Protein AF-A0A7S4NX29-F1 (afdb_monomer_lite)

Secondary structure (DSSP, 8-state):
-----EEEE-STT--HHHHGGGTTT--EEEEE---S-HHHHHHTT-SHHHHTBPPPHHHHHHHHHHHHHTTPEEEEEEEE-TTTTT---HHHHHHH--SEEEEEE----BTTSTTTSTTT---HHHHHHHHHHHGGGGGGT-EEEEE-GGGTT---EE-TTSPEEE-TTSB-EEPSPHHHH-HHHHHTTS---HHHHHHTT--S--S--SS--S----S--TT------------------PPPP-----PPPP-----------SS-------------

Sequence (280 aa):
YGKTTAIITNGWCLTEEYLTPFKGWLDWVTISLDSAIPEVHAKLGRGFRNGEKPLTNEHYLRASEAISKAGMKLKISTVVTKLNKDEDMSEFIRDLNPCRWKIFQCLYIEGENDGRVDEFLITKDELQEFLKRHEKLTNDGIKMYASTEDTKNGYACITPAGCFLDDGENIHKYSRPILEVGVDEAWKDIDYKPENFRARGGMYDWKATQGCSMGGVSSRDIEDIGIAPITTEKKEKNQTRKVSTRDKQQPAVPWWNASAIFIPAVLFVALLVSIIIGRL

pLDDT: mean 75.8, std 27.98, range [20.58, 98.38]

Structure (mmCIF, N/CA/C/O backbone):
data_AF-A0A7S4NX29-F1
#
_entry.id   AF-A0A7S4NX29-F1
#
loop_
_atom_site.group_PDB
_atom_site.id
_atom_site.type_symbol
_atom_site.label_atom_id
_atom_site.label_alt_id
_atom_site.label_comp_id
_atom_site.label_asym_id
_atom_site.label_entity_id
_atom_site.label_seq_id
_atom_site.pdbx_PDB_ins_code
_atom_site.Cartn_x
_atom_site.Cartn_y
_atom_site.Cartn_z
_atom_site.occupancy
_atom_site.B_iso_or_equiv
_atom_site.auth_seq_id
_atom_site.auth_comp_id
_atom_site.auth_asym_id
_atom_site.auth_atom_id
_atom_site.pdbx_PDB_model_num
ATOM 1 N N . TYR A 1 1 ? -3.817 -19.240 -15.639 1.00 40.28 1 TYR A N 1
ATOM 2 C CA . TYR A 1 1 ? -4.334 -19.711 -14.339 1.00 40.28 1 TYR A CA 1
ATOM 3 C C . TYR A 1 1 ? -3.181 -19.798 -13.352 1.00 40.28 1 TYR A C 1
ATOM 5 O O . TYR A 1 1 ? -2.095 -20.163 -13.777 1.00 40.28 1 TYR A O 1
ATOM 13 N N . GLY A 1 2 ? -3.377 -19.403 -12.089 1.00 73.25 2 GLY A N 1
ATOM 14 C CA . GLY A 1 2 ? -2.331 -19.455 -11.051 1.00 73.25 2 GLY A CA 1
ATOM 15 C C . GLY A 1 2 ? -1.707 -18.113 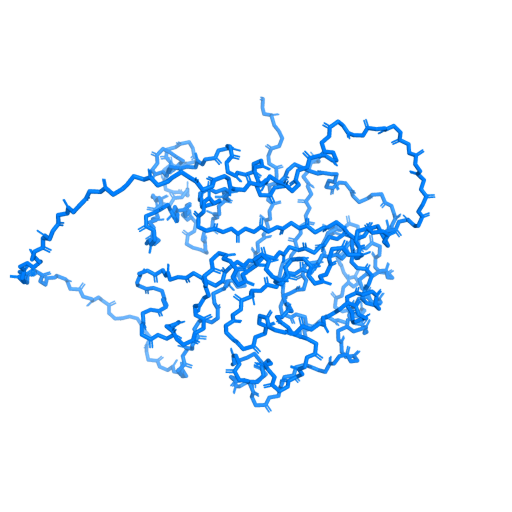-10.644 1.00 73.25 2 GLY A C 1
ATOM 16 O O . GLY A 1 2 ? -0.732 -18.116 -9.901 1.00 73.25 2 GLY A O 1
ATOM 17 N N . LYS A 1 3 ? -2.250 -16.980 -11.106 1.00 84.00 3 LYS A N 1
ATOM 18 C CA . LYS A 1 3 ? -1.820 -15.641 -10.681 1.00 84.00 3 LYS A CA 1
ATOM 19 C C . LYS A 1 3 ? -2.900 -15.034 -9.802 1.00 84.00 3 LYS A C 1
ATOM 21 O O . LYS A 1 3 ? -4.069 -15.118 -10.165 1.00 84.00 3 LYS A O 1
ATOM 26 N N . THR A 1 4 ? -2.496 -14.425 -8.698 1.00 89.31 4 THR A N 1
ATOM 27 C CA . THR A 1 4 ? -3.386 -13.605 -7.880 1.00 89.31 4 THR A CA 1
ATOM 28 C C . THR A 1 4 ? -3.476 -12.217 -8.480 1.00 89.31 4 THR A C 1
ATOM 30 O O . THR A 1 4 ? -2.474 -11.651 -8.904 1.00 89.31 4 THR A O 1
ATOM 33 N N . THR A 1 5 ? -4.676 -11.672 -8.505 1.00 92.56 5 THR A N 1
ATOM 34 C CA . THR A 1 5 ? -4.990 -10.348 -9.023 1.00 92.56 5 THR A CA 1
ATOM 35 C C . THR A 1 5 ? -5.288 -9.409 -7.866 1.00 92.56 5 THR A C 1
ATOM 37 O O . THR A 1 5 ? -6.034 -9.728 -6.940 1.00 92.56 5 THR A O 1
ATOM 40 N N . ALA A 1 6 ? -4.677 -8.235 -7.889 1.00 93.12 6 ALA A N 1
ATOM 41 C CA . ALA A 1 6 ? -4.860 -7.245 -6.846 1.00 93.12 6 ALA A CA 1
ATOM 42 C C . ALA A 1 6 ? -4.915 -5.852 -7.458 1.00 93.12 6 ALA A C 1
ATOM 44 O O . ALA A 1 6 ? -4.311 -5.612 -8.501 1.00 93.12 6 ALA A O 1
ATOM 45 N N . ILE A 1 7 ? -5.600 -4.937 -6.780 1.00 94.62 7 ILE A N 1
ATOM 46 C CA . ILE A 1 7 ? -5.521 -3.502 -7.061 1.00 94.62 7 ILE A CA 1
ATOM 47 C C . ILE A 1 7 ? -5.125 -2.754 -5.794 1.00 94.62 7 ILE A C 1
ATOM 49 O O . ILE A 1 7 ? -5.458 -3.169 -4.683 1.00 94.62 7 ILE A O 1
ATOM 53 N N . ILE A 1 8 ? -4.433 -1.632 -5.966 1.00 94.06 8 ILE A N 1
ATOM 54 C CA . ILE A 1 8 ? -4.179 -0.654 -4.908 1.00 94.06 8 ILE A CA 1
ATOM 55 C C . ILE A 1 8 ? -4.880 0.638 -5.316 1.00 94.06 8 ILE A C 1
ATOM 57 O O . ILE A 1 8 ? -4.759 1.071 -6.457 1.00 94.06 8 ILE A O 1
ATOM 61 N N . THR A 1 9 ? -5.648 1.230 -4.408 1.00 93.88 9 THR A N 1
ATOM 62 C CA . THR A 1 9 ? -6.448 2.429 -4.677 1.00 93.88 9 THR A CA 1
ATOM 63 C C . THR A 1 9 ? -6.566 3.300 -3.430 1.00 93.88 9 THR A C 1
ATOM 65 O O . THR A 1 9 ? -6.403 2.824 -2.310 1.00 93.88 9 THR A O 1
ATOM 68 N N . ASN A 1 10 ? -6.871 4.585 -3.607 1.00 90.81 10 ASN A N 1
ATOM 69 C CA . ASN A 1 10 ? -7.218 5.487 -2.505 1.00 90.81 10 ASN A CA 1
ATOM 70 C C . ASN A 1 10 ? -8.638 5.248 -1.953 1.00 90.81 10 ASN A C 1
ATOM 72 O O . ASN A 1 10 ? -9.019 5.867 -0.969 1.00 90.81 10 ASN A O 1
ATOM 76 N N . GLY A 1 11 ? -9.424 4.372 -2.587 1.00 91.31 11 GLY A N 1
ATOM 77 C CA . GLY A 1 11 ? -10.762 3.999 -2.132 1.00 91.31 11 GLY A CA 1
ATOM 78 C C . GLY A 1 11 ? -11.898 4.896 -2.629 1.00 91.31 11 GLY A C 1
ATOM 79 O O . GLY A 1 11 ? -13.056 4.553 -2.418 1.00 91.31 11 GLY A O 1
ATOM 80 N N . TRP A 1 12 ? -11.613 6.000 -3.328 1.00 88.94 12 TRP A N 1
ATOM 81 C CA . TRP A 1 12 ? -12.617 7.011 -3.696 1.00 88.94 12 TRP A CA 1
ATOM 82 C C . TRP A 1 12 ? -13.804 6.448 -4.492 1.00 88.94 12 TRP A C 1
ATOM 84 O O . TRP A 1 12 ? -14.953 6.699 -4.146 1.00 88.94 12 TRP A O 1
ATOM 94 N N . CYS A 1 13 ? -13.533 5.651 -5.529 1.00 89.88 13 CYS A N 1
ATOM 95 C CA . CYS A 1 13 ? -14.569 5.059 -6.387 1.00 89.88 13 CYS A CA 1
ATOM 96 C C . CYS A 1 13 ? -15.085 3.700 -5.891 1.00 89.88 13 CYS A C 1
ATOM 98 O O . CYS A 1 13 ? -15.820 3.038 -6.619 1.00 89.88 13 CYS A O 1
ATOM 100 N N . LEU A 1 14 ? -14.660 3.224 -4.715 1.00 92.12 14 LEU A N 1
ATOM 101 C CA . LEU A 1 14 ? -15.030 1.887 -4.262 1.00 92.12 14 LEU A CA 1
ATOM 102 C C . LEU A 1 14 ? -16.473 1.866 -3.757 1.00 92.12 14 LEU A C 1
ATOM 104 O O . LEU A 1 14 ? -16.756 2.235 -2.622 1.00 92.12 14 LEU A O 1
ATOM 108 N N . THR A 1 15 ? -17.368 1.392 -4.616 1.00 93.19 15 THR A N 1
ATOM 109 C CA . THR A 1 15 ? -18.754 1.059 -4.285 1.00 93.19 15 THR A CA 1
ATOM 110 C C . THR A 1 15 ? -19.050 -0.388 -4.666 1.00 93.19 15 THR A C 1
ATOM 112 O O . THR A 1 15 ? -18.267 -1.040 -5.367 1.00 93.19 15 THR A O 1
ATOM 115 N N . GLU A 1 16 ? -20.190 -0.910 -4.218 1.00 93.62 16 GLU A N 1
ATOM 116 C CA . GLU A 1 16 ? -20.632 -2.254 -4.593 1.00 93.62 16 GLU A CA 1
ATOM 117 C C . GLU A 1 16 ? -20.844 -2.374 -6.113 1.00 93.62 16 GLU A C 1
ATOM 119 O O . GLU A 1 16 ? -20.428 -3.360 -6.728 1.00 93.62 16 GLU A O 1
ATOM 124 N N . GLU A 1 17 ? -21.402 -1.340 -6.747 1.00 94.25 17 GLU A N 1
ATOM 125 C CA . GLU A 1 17 ? -21.604 -1.274 -8.197 1.00 94.25 17 GLU A CA 1
ATOM 126 C C . GLU A 1 17 ? -20.271 -1.278 -8.947 1.00 94.25 17 GLU A C 1
ATOM 128 O O . GLU A 1 17 ? -20.132 -1.984 -9.944 1.00 94.25 17 GLU A O 1
ATOM 133 N N . TYR A 1 18 ? -19.274 -0.538 -8.446 1.00 93.94 18 TYR A N 1
ATOM 134 C CA . TYR A 1 18 ? -17.942 -0.499 -9.047 1.00 93.94 18 TYR A CA 1
ATOM 135 C C . TYR A 1 18 ? -17.233 -1.856 -8.964 1.00 93.94 18 TYR A C 1
ATOM 137 O O . TYR A 1 18 ? -16.549 -2.255 -9.903 1.00 93.94 18 TYR A O 1
ATOM 145 N N . LEU A 1 19 ? -17.388 -2.577 -7.850 1.00 94.56 19 LEU A N 1
ATOM 146 C CA . LEU A 1 19 ? -16.708 -3.855 -7.617 1.00 94.56 19 LEU A CA 1
ATOM 147 C C . LEU A 1 19 ? -17.407 -5.053 -8.270 1.00 94.56 19 LEU A C 1
ATOM 149 O O . LEU A 1 19 ? -16.762 -6.067 -8.541 1.00 94.56 19 LEU A O 1
ATOM 153 N N . THR A 1 20 ? -18.707 -4.951 -8.549 1.00 92.94 20 THR A N 1
ATOM 154 C CA . THR A 1 20 ? -19.515 -6.054 -9.090 1.00 92.94 20 THR A CA 1
ATOM 155 C C . THR A 1 20 ? -18.949 -6.678 -10.376 1.00 92.94 20 THR A C 1
ATOM 157 O O . THR A 1 20 ? -18.864 -7.908 -10.425 1.00 92.94 20 THR A O 1
ATOM 160 N N . PRO A 1 21 ? -18.486 -5.909 -11.383 1.00 94.38 21 PRO A N 1
ATOM 161 C CA . PRO A 1 21 ? -17.891 -6.474 -12.598 1.00 94.38 21 PRO A CA 1
ATOM 162 C C . PRO A 1 21 ? -16.613 -7.292 -12.365 1.00 94.38 21 PRO A C 1
ATOM 164 O O . PRO A 1 21 ? -16.244 -8.106 -13.208 1.00 94.38 21 PRO A O 1
ATOM 167 N N . PHE A 1 22 ? -15.932 -7.091 -11.234 1.00 93.50 22 PHE A N 1
ATOM 168 C CA . PHE A 1 22 ? -14.657 -7.738 -10.920 1.00 93.50 22 PHE A CA 1
ATOM 169 C C . PHE A 1 22 ? -14.810 -8.988 -10.043 1.00 93.50 22 PHE A C 1
ATOM 171 O O . PHE A 1 22 ? -13.811 -9.645 -9.740 1.00 93.50 22 PHE A O 1
ATOM 178 N N . LYS A 1 23 ? -16.035 -9.352 -9.632 1.00 91.50 23 LYS A N 1
ATOM 179 C CA . LYS A 1 23 ? -16.277 -10.575 -8.849 1.00 91.50 23 LYS A CA 1
ATOM 180 C C . LYS A 1 23 ? -15.761 -11.800 -9.614 1.00 91.50 23 LYS A C 1
ATOM 182 O O . LYS A 1 23 ? -16.092 -11.999 -10.779 1.00 91.50 23 LYS A O 1
ATOM 187 N N . GLY A 1 24 ? -14.926 -12.604 -8.956 1.00 88.44 24 GLY A N 1
ATOM 188 C CA . GLY A 1 24 ? -14.267 -13.776 -9.551 1.00 88.44 24 GLY A CA 1
ATOM 189 C C . GLY A 1 24 ? -13.034 -13.472 -10.415 1.00 88.44 24 GLY A C 1
ATOM 190 O O . GLY A 1 24 ? -12.326 -14.405 -10.784 1.00 88.44 24 GLY A O 1
ATOM 191 N N . TRP A 1 25 ? -12.753 -12.198 -10.705 1.00 91.12 25 TRP A N 1
ATOM 192 C CA . TRP A 1 25 ? -11.579 -11.753 -11.468 1.00 91.12 25 TRP A CA 1
ATOM 193 C C . TRP A 1 25 ? -10.536 -11.037 -10.625 1.00 91.12 25 TRP A C 1
ATOM 195 O O . TRP A 1 25 ? -9.391 -10.963 -11.056 1.00 91.12 25 TRP A O 1
ATOM 205 N N . LEU A 1 26 ? -10.948 -10.471 -9.489 1.00 92.62 26 LEU A N 1
ATOM 206 C CA . LEU A 1 26 ? -10.105 -9.730 -8.564 1.00 92.62 26 LEU A CA 1
ATOM 207 C C . LEU A 1 26 ? -10.071 -10.439 -7.208 1.00 92.62 26 LEU A C 1
ATOM 209 O O . LEU A 1 26 ? -11.117 -10.666 -6.607 1.00 92.62 26 LEU A O 1
ATOM 213 N N . ASP A 1 27 ? -8.876 -10.777 -6.726 1.00 93.19 27 ASP A N 1
ATOM 214 C CA . ASP A 1 27 ? -8.699 -11.496 -5.459 1.00 93.19 27 ASP A CA 1
ATOM 215 C C . ASP A 1 27 ? -8.549 -10.540 -4.266 1.00 93.19 27 ASP A C 1
ATOM 217 O O . ASP A 1 27 ? -9.082 -10.797 -3.185 1.00 93.19 27 ASP A O 1
ATOM 221 N N . TRP A 1 28 ? -7.810 -9.439 -4.450 1.00 94.75 28 TRP A N 1
ATOM 222 C CA . TRP A 1 28 ? -7.471 -8.495 -3.382 1.00 94.75 28 TRP A CA 1
ATOM 223 C C . TRP A 1 28 ? -7.737 -7.042 -3.765 1.00 94.75 28 TRP A C 1
ATOM 225 O O . TRP A 1 28 ? -7.342 -6.571 -4.833 1.00 94.75 28 TRP A O 1
ATOM 235 N N . VAL A 1 29 ? -8.287 -6.284 -2.822 1.00 96.69 29 VAL A N 1
ATOM 236 C CA . VAL A 1 29 ? -8.354 -4.824 -2.896 1.00 96.69 29 VAL A CA 1
ATOM 237 C C . VAL A 1 29 ? -7.512 -4.250 -1.770 1.00 96.69 29 VAL A C 1
ATOM 239 O O . VAL A 1 29 ? -7.724 -4.549 -0.596 1.00 96.69 29 VAL A O 1
ATOM 242 N N . THR A 1 30 ? -6.534 -3.427 -2.132 1.00 97.00 30 THR A N 1
ATOM 243 C CA . THR A 1 30 ? -5.731 -2.673 -1.175 1.00 97.00 30 THR A CA 1
ATOM 244 C C . THR A 1 30 ? -6.208 -1.232 -1.132 1.00 97.00 30 THR A C 1
ATOM 246 O O . THR A 1 30 ? -6.134 -0.532 -2.144 1.00 97.00 30 THR A O 1
ATOM 249 N N . ILE A 1 31 ? -6.645 -0.772 0.035 1.00 97.06 31 ILE A N 1
ATOM 250 C CA . ILE A 1 31 ? -6.958 0.637 0.265 1.00 97.06 31 ILE A CA 1
ATOM 251 C C . ILE A 1 31 ? -5.729 1.315 0.874 1.00 97.06 31 ILE A C 1
ATOM 253 O O . ILE A 1 31 ? -5.194 0.872 1.891 1.00 97.06 31 ILE A O 1
ATOM 257 N N . SER A 1 32 ? -5.269 2.388 0.236 1.00 95.38 32 SER A N 1
ATOM 258 C CA . SER A 1 32 ? -4.288 3.300 0.816 1.00 95.38 32 SER A CA 1
ATOM 259 C C . SER A 1 32 ? -4.995 4.208 1.822 1.00 95.38 32 SER A C 1
ATOM 261 O O . SER A 1 32 ? -5.886 4.973 1.448 1.00 95.38 32 SER A O 1
ATOM 263 N N . LEU A 1 33 ? -4.603 4.109 3.089 1.00 96.12 33 LEU A N 1
ATOM 264 C CA . LEU A 1 33 ? -5.228 4.784 4.219 1.00 96.12 33 LEU A CA 1
ATOM 265 C C . LEU A 1 33 ? -4.138 5.129 5.229 1.00 96.12 33 LEU A C 1
ATOM 267 O O . LEU A 1 33 ? -3.595 4.246 5.887 1.00 96.12 33 LEU A O 1
ATOM 271 N N . ASP A 1 34 ? -3.808 6.413 5.341 1.00 96.44 34 ASP A N 1
ATOM 272 C CA . ASP A 1 34 ? -2.667 6.847 6.156 1.00 96.44 34 ASP A CA 1
ATOM 273 C C . ASP A 1 34 ? -3.062 7.283 7.573 1.00 96.44 34 ASP A C 1
ATOM 275 O O . ASP A 1 34 ? -2.204 7.565 8.390 1.00 96.44 34 ASP A O 1
ATOM 279 N N . SER A 1 35 ? -4.353 7.381 7.871 1.00 96.56 35 SER A N 1
ATOM 280 C CA . SER A 1 35 ? -4.872 7.926 9.130 1.00 96.56 35 SER A CA 1
ATOM 281 C C . SER A 1 35 ? -6.358 7.593 9.255 1.00 96.56 35 SER A C 1
ATOM 283 O O . SER A 1 35 ? -7.047 7.479 8.236 1.00 96.56 35 SER A O 1
ATOM 285 N N . ALA A 1 36 ? -6.825 7.427 10.487 1.00 96.31 36 ALA A N 1
ATOM 286 C CA . ALA A 1 36 ? -8.223 7.361 10.895 1.00 96.31 36 ALA A CA 1
ATOM 287 C C . ALA A 1 36 ? -8.831 8.758 11.126 1.00 96.31 36 ALA A C 1
ATOM 289 O O . ALA A 1 36 ? -10.007 8.870 11.469 1.00 96.31 36 ALA A O 1
ATOM 290 N N . ILE A 1 37 ? -8.044 9.823 10.960 1.00 96.19 37 ILE A N 1
ATOM 291 C CA . ILE A 1 37 ? -8.442 11.214 11.171 1.00 96.19 37 ILE A CA 1
ATOM 292 C C . ILE A 1 37 ? -8.486 11.919 9.802 1.00 96.19 37 ILE A C 1
ATOM 294 O O . ILE A 1 37 ? -7.433 12.179 9.206 1.00 96.19 37 ILE A O 1
ATOM 298 N N . PRO A 1 38 ? -9.675 12.261 9.268 1.00 92.88 38 PRO A N 1
ATOM 299 C CA . PRO A 1 38 ? -9.801 12.897 7.954 1.00 92.88 38 PRO A CA 1
ATOM 300 C C . PRO A 1 38 ? -8.986 14.192 7.806 1.00 92.88 38 PRO A C 1
ATOM 302 O O . PRO A 1 38 ? -8.442 14.472 6.739 1.00 92.88 38 PRO A O 1
ATOM 305 N N . GLU A 1 39 ? -8.826 14.970 8.875 1.00 93.00 39 GLU A N 1
ATOM 306 C CA . GLU A 1 39 ? -8.028 16.198 8.879 1.00 93.00 39 GLU A CA 1
ATOM 307 C C . GLU A 1 39 ? -6.535 15.925 8.646 1.00 93.00 39 GLU A C 1
ATOM 309 O O . GLU A 1 39 ? -5.840 16.751 8.051 1.00 93.00 39 GLU A O 1
ATOM 314 N N . VAL A 1 40 ? -6.027 14.769 9.083 1.00 93.38 40 VAL A N 1
ATOM 315 C CA . VAL A 1 40 ? -4.651 14.341 8.796 1.00 93.38 40 VAL A CA 1
ATOM 316 C C . VAL A 1 40 ? -4.520 13.969 7.321 1.00 93.38 40 VAL A C 1
ATOM 318 O O . VAL A 1 40 ? -3.554 14.382 6.685 1.00 93.38 40 VAL A O 1
ATOM 321 N N . HIS A 1 41 ? -5.510 13.285 6.729 1.00 91.25 41 HIS A N 1
ATOM 322 C CA . HIS A 1 41 ? -5.552 13.063 5.273 1.00 91.25 41 HIS A CA 1
ATOM 323 C C . HIS A 1 41 ? -5.533 14.381 4.501 1.00 91.25 41 HIS A C 1
ATOM 325 O O . HIS A 1 41 ? -4.728 14.514 3.583 1.00 91.25 41 HIS A O 1
ATOM 331 N N . ALA A 1 42 ? -6.334 15.369 4.904 1.00 89.00 42 ALA A N 1
ATOM 332 C CA . ALA A 1 42 ? -6.334 16.685 4.268 1.00 89.00 42 ALA A CA 1
ATOM 333 C C . ALA A 1 42 ? -4.948 17.351 4.319 1.00 89.00 42 ALA A C 1
ATOM 335 O O . ALA A 1 42 ? -4.462 17.830 3.296 1.00 89.00 42 ALA A O 1
ATOM 336 N N . LYS A 1 43 ? -4.270 17.317 5.478 1.00 90.12 43 LYS A N 1
ATOM 337 C CA . LYS A 1 43 ? -2.896 17.838 5.635 1.00 90.12 43 LYS A CA 1
ATOM 338 C C . LYS A 1 43 ? -1.863 17.077 4.801 1.00 90.12 43 LYS A C 1
ATOM 340 O O . LYS A 1 43 ? -0.912 17.680 4.326 1.00 90.12 43 LYS A O 1
ATOM 345 N N . LEU A 1 44 ? -2.067 15.777 4.593 1.00 88.62 44 LEU A N 1
ATOM 346 C CA . LEU A 1 44 ? -1.259 14.943 3.696 1.00 88.62 44 LEU A CA 1
ATOM 347 C C . LEU A 1 44 ? -1.601 15.154 2.205 1.00 88.62 44 LEU A C 1
ATOM 349 O O . LEU A 1 44 ? -1.065 14.448 1.353 1.00 88.62 44 LEU A O 1
ATOM 353 N N . GLY A 1 45 ? -2.524 16.066 1.870 1.00 87.31 45 GLY A N 1
ATOM 354 C CA . GLY A 1 45 ? -2.998 16.292 0.500 1.00 87.31 45 GLY A CA 1
ATOM 355 C C . GLY A 1 45 ? -3.922 15.188 -0.032 1.00 87.31 45 GLY A C 1
ATOM 356 O O . GLY A 1 45 ? -4.253 15.157 -1.218 1.00 87.31 45 GLY A O 1
ATOM 357 N N . ARG A 1 46 ? -4.372 14.268 0.829 1.00 85.25 46 ARG A N 1
ATOM 358 C CA . ARG A 1 46 ? -5.268 13.163 0.470 1.00 85.25 46 ARG A CA 1
ATOM 359 C C . ARG A 1 46 ? -6.718 13.631 0.482 1.00 85.25 46 ARG A C 1
ATOM 361 O O . ARG A 1 46 ? -7.284 13.955 1.520 1.00 85.25 46 ARG A O 1
ATOM 368 N N . GLY A 1 47 ? -7.340 13.618 -0.689 1.00 73.69 47 GLY A N 1
ATOM 369 C CA . GLY A 1 47 ? -8.736 14.001 -0.874 1.00 73.69 47 GLY A CA 1
ATOM 370 C C . GLY A 1 47 ? -8.970 14.592 -2.255 1.00 73.69 47 GLY A C 1
ATOM 371 O O . GLY A 1 47 ? -8.033 14.776 -3.035 1.00 73.69 47 GLY A O 1
ATOM 372 N N . PHE A 1 48 ? -10.223 14.911 -2.569 1.00 68.44 48 PHE A N 1
ATOM 373 C CA . PHE A 1 48 ? -10.526 15.628 -3.808 1.00 68.44 48 PHE A CA 1
ATOM 374 C C . PHE A 1 48 ? -9.823 16.992 -3.806 1.00 68.44 48 PHE A C 1
ATOM 376 O O . PHE A 1 48 ? -9.777 17.642 -2.763 1.00 68.44 48 PHE A O 1
ATOM 383 N N . ARG A 1 49 ? -9.276 17.412 -4.959 1.00 67.62 49 ARG A N 1
ATOM 384 C CA . ARG A 1 49 ? -8.543 18.685 -5.116 1.00 67.62 49 ARG A CA 1
ATOM 385 C C . ARG A 1 49 ? -7.472 18.914 -4.035 1.00 67.62 49 ARG A C 1
ATOM 387 O O . ARG A 1 49 ? -7.455 19.952 -3.391 1.00 67.62 49 ARG A O 1
ATOM 394 N N . ASN A 1 50 ? -6.562 17.954 -3.862 1.00 61.56 50 ASN A N 1
ATOM 395 C CA . ASN A 1 50 ? -5.415 18.085 -2.952 1.00 61.56 50 ASN A CA 1
ATOM 396 C C . ASN A 1 50 ? -5.820 18.268 -1.473 1.00 61.56 50 ASN A C 1
ATOM 398 O O . ASN A 1 50 ? -5.341 19.170 -0.792 1.00 61.56 50 ASN A O 1
ATOM 402 N N . GLY A 1 51 ? -6.733 17.423 -0.985 1.00 60.53 51 GLY A N 1
ATOM 403 C CA . GLY A 1 51 ? -7.129 17.413 0.427 1.00 60.53 51 GLY A CA 1
ATOM 404 C C . GLY A 1 51 ? -8.307 18.318 0.801 1.00 60.53 51 GLY A C 1
ATOM 405 O O . GLY A 1 51 ? -8.712 18.295 1.958 1.00 60.53 51 GLY A O 1
ATOM 406 N N . GLU A 1 52 ? -8.924 19.049 -0.140 1.00 68.00 52 GLU A N 1
ATOM 407 C CA . GLU A 1 52 ? -10.123 19.867 0.145 1.00 68.00 52 GLU A CA 1
ATOM 408 C C . GLU A 1 52 ? -11.285 19.031 0.704 1.00 68.00 52 GLU A C 1
ATOM 410 O O . GLU A 1 52 ? -12.104 19.526 1.478 1.00 68.00 52 GLU A O 1
ATOM 415 N N . LYS A 1 53 ? -11.380 17.762 0.288 1.00 81.00 53 LYS A N 1
ATOM 416 C CA . LYS A 1 53 ? -12.379 16.807 0.784 1.00 81.00 53 LYS A CA 1
ATOM 417 C C . LYS A 1 53 ? -11.727 15.444 1.011 1.00 81.00 53 LYS A C 1
ATOM 419 O O . LYS A 1 53 ? -11.708 14.636 0.072 1.00 81.00 53 LYS A O 1
ATOM 424 N N . PRO A 1 54 ? -11.151 15.191 2.199 1.00 87.44 54 PRO A N 1
ATOM 425 C CA . PRO A 1 54 ? -10.702 13.854 2.562 1.00 87.44 54 PRO A CA 1
ATOM 426 C C . PRO A 1 54 ? -11.904 12.903 2.605 1.00 87.44 54 PRO A C 1
ATOM 428 O O . PRO A 1 54 ? -13.040 13.315 2.855 1.00 87.44 54 PRO A O 1
ATOM 431 N N . LEU A 1 55 ? -11.659 11.622 2.338 1.00 90.25 55 LEU A N 1
ATOM 432 C CA . LEU A 1 55 ? -12.681 10.596 2.524 1.00 90.25 55 LEU A CA 1
ATOM 433 C C . LEU A 1 55 ? -12.994 10.450 4.014 1.00 90.25 55 LEU A C 1
ATOM 435 O O . LEU A 1 55 ? -12.096 10.508 4.853 1.00 90.25 55 LEU A O 1
ATOM 439 N N . THR A 1 56 ? -14.270 10.254 4.338 1.00 94.25 56 THR A N 1
ATOM 440 C CA . THR A 1 56 ? -14.698 10.007 5.716 1.00 94.25 56 THR A CA 1
ATOM 441 C C . THR A 1 56 ? -14.432 8.559 6.115 1.00 94.25 56 THR A C 1
ATOM 443 O O . THR A 1 56 ? -14.377 7.664 5.269 1.00 94.25 56 THR A O 1
ATOM 446 N N . ASN A 1 57 ? -14.353 8.296 7.419 1.00 96.12 57 ASN A N 1
ATOM 447 C CA . ASN A 1 57 ? -14.247 6.926 7.928 1.00 96.12 57 ASN A CA 1
ATOM 448 C C . ASN A 1 57 ? -15.440 6.065 7.492 1.00 96.12 57 ASN A C 1
ATOM 450 O O . ASN A 1 57 ? -15.257 4.922 7.088 1.00 96.12 57 ASN A O 1
ATOM 454 N N . GLU A 1 58 ? -16.644 6.641 7.456 1.00 96.56 58 GLU A N 1
ATOM 455 C CA . GLU A 1 58 ? -17.846 5.981 6.935 1.00 96.56 58 GLU A CA 1
ATOM 456 C C . GLU A 1 58 ? -17.697 5.545 5.467 1.00 96.56 58 GLU A C 1
ATOM 458 O O . GLU A 1 58 ? -18.221 4.507 5.066 1.00 96.56 58 GLU A O 1
ATOM 463 N N . HIS A 1 59 ? -16.981 6.312 4.640 1.00 95.31 59 HIS A N 1
ATOM 464 C CA . HIS A 1 59 ? -16.691 5.902 3.264 1.00 95.31 59 HIS A CA 1
ATOM 465 C C . HIS A 1 59 ? -15.794 4.665 3.231 1.00 95.31 59 HIS A C 1
ATOM 467 O O . HIS A 1 59 ? -16.089 3.714 2.511 1.00 95.31 59 HIS A O 1
ATOM 473 N N . TYR A 1 60 ? -14.723 4.649 4.027 1.00 97.25 60 TYR A N 1
ATOM 474 C CA . TYR A 1 60 ? -13.822 3.498 4.092 1.00 97.25 60 TYR A CA 1
ATOM 475 C C . TYR A 1 60 ? -14.507 2.245 4.654 1.00 97.25 60 TYR A C 1
ATOM 477 O O . TYR A 1 60 ? -14.267 1.159 4.130 1.00 97.25 60 TYR A O 1
ATOM 485 N N . LEU A 1 61 ? -15.399 2.391 5.640 1.00 98.06 61 LEU A N 1
ATOM 486 C CA . LEU A 1 61 ? -16.216 1.290 6.167 1.00 98.06 61 LEU A CA 1
ATOM 487 C C . LEU A 1 61 ? -17.175 0.737 5.102 1.00 98.06 61 LEU A C 1
ATOM 489 O O . LEU A 1 61 ? -17.234 -0.466 4.871 1.00 98.06 61 LEU A O 1
ATOM 493 N N . ARG A 1 62 ? -17.866 1.606 4.355 1.00 97.62 62 ARG A N 1
ATOM 494 C CA . ARG A 1 62 ? -18.708 1.155 3.231 1.00 97.62 62 ARG A CA 1
ATOM 495 C C . ARG A 1 62 ? -17.892 0.460 2.140 1.00 97.62 62 ARG A C 1
ATOM 497 O O . ARG A 1 62 ? -18.348 -0.525 1.561 1.00 97.62 62 ARG A O 1
ATOM 504 N N . ALA A 1 63 ? -16.680 0.942 1.869 1.00 97.00 63 ALA A N 1
ATOM 505 C CA . ALA A 1 63 ? -15.777 0.306 0.919 1.00 97.00 63 ALA A CA 1
ATOM 506 C C . ALA A 1 63 ? -15.306 -1.077 1.408 1.00 97.00 63 ALA A C 1
ATOM 508 O O . ALA A 1 63 ? -15.305 -2.016 0.611 1.00 97.00 63 ALA A O 1
ATOM 509 N N . SER A 1 64 ? -14.947 -1.241 2.689 1.00 97.69 64 SER A N 1
ATOM 510 C CA . SER A 1 64 ? -14.554 -2.547 3.244 1.00 97.69 64 SER A CA 1
ATOM 511 C C . SER A 1 64 ? -15.706 -3.554 3.188 1.00 97.69 64 SER A C 1
ATOM 513 O O . SER A 1 64 ? -15.505 -4.696 2.765 1.00 97.69 64 SER A O 1
ATOM 515 N N . GLU A 1 65 ? -16.929 -3.122 3.500 1.00 96.88 65 GLU A N 1
ATOM 516 C CA . GLU A 1 65 ? -18.137 -3.936 3.349 1.00 96.88 65 GLU A CA 1
ATOM 517 C C . GLU A 1 65 ? -18.377 -4.352 1.893 1.00 96.88 65 GLU A C 1
ATOM 519 O O . GLU A 1 65 ? -18.643 -5.524 1.623 1.00 96.88 65 GLU A O 1
ATOM 524 N N . ALA A 1 66 ? -18.258 -3.421 0.941 1.00 96.75 66 ALA A N 1
ATOM 525 C CA . ALA A 1 66 ? -18.444 -3.705 -0.481 1.00 96.75 66 ALA A CA 1
ATOM 526 C C . ALA A 1 66 ? -17.409 -4.715 -1.011 1.00 96.75 66 ALA A C 1
ATOM 528 O O . ALA A 1 66 ? -17.766 -5.635 -1.750 1.00 96.75 66 ALA A O 1
ATOM 529 N N . ILE A 1 67 ? -16.145 -4.591 -0.590 1.00 96.62 67 ILE A N 1
ATOM 530 C CA . ILE A 1 67 ? -15.065 -5.543 -0.906 1.00 96.62 67 ILE A CA 1
ATOM 531 C C . ILE A 1 67 ? -15.409 -6.935 -0.367 1.00 96.62 67 ILE A C 1
ATOM 533 O O . ILE A 1 67 ? -15.353 -7.919 -1.110 1.00 96.62 67 ILE A O 1
ATOM 537 N N . SER A 1 68 ? -15.830 -7.012 0.898 1.00 94.56 68 SER A N 1
ATOM 538 C CA . SER A 1 68 ? -16.216 -8.269 1.547 1.00 94.56 68 SER A CA 1
ATOM 539 C C . SER A 1 68 ? -17.407 -8.937 0.844 1.00 94.56 68 SER A C 1
ATOM 541 O O . SER A 1 68 ? -17.335 -10.109 0.471 1.00 94.56 68 SER A O 1
ATOM 543 N N . LYS A 1 69 ? -18.472 -8.179 0.538 1.00 94.00 69 LYS A N 1
ATOM 544 C CA . LYS A 1 69 ? -19.647 -8.653 -0.226 1.00 94.00 69 LYS A CA 1
ATOM 545 C C . LYS A 1 69 ? -19.309 -9.101 -1.649 1.00 94.00 69 LYS A C 1
ATOM 547 O O . LYS A 1 69 ? -20.025 -9.910 -2.245 1.00 94.00 69 LYS A O 1
ATOM 552 N N . ALA A 1 70 ? -18.239 -8.563 -2.227 1.00 93.88 70 ALA A N 1
ATOM 553 C CA . ALA A 1 70 ? -17.739 -8.977 -3.529 1.00 93.88 70 ALA A CA 1
ATOM 554 C C . ALA A 1 70 ? -16.880 -10.255 -3.472 1.00 93.88 70 ALA A C 1
ATOM 556 O O . ALA A 1 70 ? -16.481 -10.758 -4.521 1.00 93.88 70 ALA A O 1
ATOM 557 N N . GLY A 1 71 ? -16.636 -10.806 -2.276 1.00 92.94 71 GLY A N 1
ATOM 558 C CA . GLY A 1 71 ? -15.814 -11.998 -2.066 1.00 92.94 71 GLY A CA 1
ATOM 559 C C . GLY A 1 71 ? -14.313 -11.737 -2.200 1.00 92.94 71 GLY A C 1
ATOM 560 O O . GLY A 1 71 ? -13.545 -12.684 -2.352 1.00 92.94 71 GLY A O 1
ATOM 561 N N . MET A 1 72 ? -13.897 -10.469 -2.163 1.00 94.88 72 MET A N 1
ATOM 562 C CA . MET A 1 72 ? -12.506 -10.042 -2.303 1.00 94.88 72 MET A CA 1
ATOM 563 C C . MET A 1 72 ? -11.863 -9.880 -0.923 1.00 94.88 72 MET A C 1
ATOM 565 O O . MET A 1 72 ? -12.529 -9.535 0.054 1.00 94.88 72 MET A O 1
ATOM 569 N N . LYS A 1 73 ? -10.551 -10.096 -0.825 1.00 95.00 73 LYS A N 1
ATOM 570 C CA . LYS A 1 73 ? -9.799 -9.867 0.415 1.00 95.00 73 LYS A CA 1
ATOM 571 C C . LYS A 1 73 ? -9.384 -8.399 0.528 1.00 95.00 73 LYS A C 1
ATOM 573 O O . LYS A 1 73 ? -8.873 -7.813 -0.427 1.00 95.00 73 LYS A O 1
ATOM 578 N N . LEU A 1 74 ? -9.560 -7.815 1.713 1.00 97.06 74 LEU A N 1
ATOM 579 C CA . LEU A 1 74 ? -9.114 -6.453 2.004 1.00 97.06 74 LEU A CA 1
ATOM 580 C C . LEU A 1 74 ? -7.672 -6.445 2.518 1.00 97.06 74 LEU A C 1
ATOM 582 O O . LEU A 1 74 ? -7.296 -7.214 3.406 1.00 97.06 74 LEU A O 1
ATOM 586 N N . LYS A 1 75 ? -6.884 -5.505 2.001 1.00 97.50 75 LYS A N 1
ATOM 587 C CA . LYS A 1 75 ? -5.597 -5.092 2.557 1.00 97.50 75 LYS A CA 1
ATOM 588 C C . LYS A 1 75 ? -5.618 -3.586 2.813 1.00 97.50 75 LYS A C 1
ATOM 590 O O . LYS A 1 75 ? -6.131 -2.828 1.996 1.00 97.50 75 LYS A O 1
ATOM 595 N N . ILE A 1 76 ? -5.010 -3.143 3.905 1.00 98.12 76 ILE A N 1
ATOM 596 C CA . ILE A 1 76 ? -4.739 -1.721 4.143 1.00 98.12 76 ILE A CA 1
ATOM 597 C C . ILE A 1 76 ? -3.255 -1.453 3.916 1.00 98.12 76 ILE A C 1
ATOM 599 O O . ILE A 1 76 ? -2.412 -2.264 4.303 1.00 98.12 76 ILE A O 1
ATOM 603 N N . SER A 1 77 ? -2.939 -0.330 3.277 1.00 97.31 77 SER A N 1
ATOM 604 C CA . SER A 1 77 ? -1.581 0.201 3.155 1.00 97.31 77 SER A CA 1
ATOM 605 C C . SER A 1 77 ? -1.509 1.589 3.785 1.00 97.31 77 SER A C 1
ATOM 607 O O . SER A 1 77 ? -2.251 2.474 3.367 1.00 97.31 77 SER A O 1
ATOM 609 N N . THR A 1 78 ? -0.590 1.780 4.727 1.00 97.81 78 THR A N 1
ATOM 610 C CA . THR A 1 78 ? -0.392 3.034 5.470 1.00 97.81 78 THR A CA 1
ATOM 611 C C . THR A 1 78 ? 1.046 3.499 5.325 1.00 97.81 78 THR A C 1
ATOM 613 O O . THR A 1 78 ? 1.963 2.722 5.592 1.00 97.81 78 THR A O 1
ATOM 616 N N . VAL A 1 79 ? 1.255 4.753 4.932 1.00 96.88 79 VAL A N 1
ATOM 617 C CA . VAL A 1 79 ? 2.552 5.429 5.041 1.00 96.88 79 VAL A CA 1
ATOM 618 C C . VAL A 1 79 ? 2.588 6.190 6.362 1.00 96.88 79 VAL A C 1
ATOM 620 O O . VAL A 1 79 ? 1.781 7.089 6.598 1.00 96.88 79 VAL A O 1
ATOM 623 N N . VAL A 1 80 ? 3.523 5.830 7.236 1.00 97.75 80 VAL A N 1
ATOM 624 C CA . VAL A 1 80 ? 3.734 6.512 8.514 1.00 97.75 80 VAL A CA 1
ATOM 625 C C . VAL A 1 80 ? 4.633 7.721 8.277 1.00 97.75 80 VAL A C 1
ATOM 627 O O . VAL A 1 80 ? 5.726 7.605 7.722 1.00 97.75 80 VAL A O 1
ATOM 630 N N . THR A 1 81 ? 4.145 8.883 8.689 1.00 97.38 81 THR A N 1
ATOM 631 C CA . THR A 1 81 ? 4.735 10.211 8.531 1.00 97.38 81 THR A CA 1
ATOM 632 C C . THR A 1 81 ? 4.771 10.928 9.881 1.00 97.38 81 THR A C 1
ATOM 634 O O . THR A 1 81 ? 4.141 10.492 10.847 1.00 97.38 81 THR A O 1
ATOM 637 N N . LYS A 1 82 ? 5.426 12.094 9.954 1.00 97.44 82 LYS A N 1
ATOM 638 C CA . LYS A 1 82 ? 5.371 12.943 11.158 1.00 97.44 82 LYS A CA 1
ATOM 639 C C . LYS A 1 82 ? 3.948 13.308 11.596 1.00 97.44 82 LYS A C 1
ATOM 641 O O . LYS A 1 82 ? 3.747 13.591 12.771 1.00 97.44 82 LYS A O 1
ATOM 646 N N . LEU A 1 83 ? 2.971 13.309 10.685 1.00 96.94 83 LEU A N 1
ATOM 647 C CA . LEU A 1 83 ? 1.595 13.698 10.999 1.00 96.94 83 LEU A CA 1
ATOM 648 C C . LEU A 1 83 ? 0.757 12.590 11.651 1.00 96.94 83 LEU A C 1
ATOM 650 O O . LEU A 1 83 ? -0.257 12.913 12.262 1.00 96.94 83 LEU A O 1
ATOM 654 N N . ASN A 1 84 ? 1.147 11.318 11.518 1.00 98.06 84 ASN A N 1
ATOM 655 C CA . ASN A 1 84 ? 0.364 10.170 12.005 1.00 98.06 84 ASN A CA 1
ATOM 656 C C . ASN A 1 84 ? 1.170 9.189 12.880 1.00 98.06 84 ASN A C 1
ATOM 658 O O . ASN A 1 84 ? 0.598 8.243 13.413 1.00 98.06 84 ASN A O 1
ATOM 662 N N . LYS A 1 85 ? 2.484 9.389 13.063 1.00 98.19 85 LYS A N 1
ATOM 663 C CA . LYS A 1 85 ? 3.344 8.476 13.842 1.00 98.19 85 LYS A CA 1
ATOM 664 C C . LYS A 1 85 ? 2.873 8.255 15.286 1.00 98.19 85 LYS A C 1
ATOM 666 O O . LYS A 1 85 ? 3.117 7.192 15.858 1.00 98.19 85 LYS A O 1
ATOM 671 N N . ASP A 1 86 ? 2.172 9.231 15.855 1.00 98.25 86 ASP A N 1
ATOM 672 C CA . ASP A 1 86 ? 1.656 9.200 17.227 1.00 98.25 86 ASP A CA 1
ATOM 673 C C . ASP A 1 86 ? 0.186 8.751 17.305 1.00 98.25 86 ASP A C 1
ATOM 675 O O . ASP A 1 86 ? -0.362 8.613 18.396 1.00 98.25 86 ASP A O 1
ATOM 679 N N . GLU A 1 87 ? -0.453 8.493 16.160 1.00 98.06 87 GLU A N 1
ATOM 680 C CA . GLU A 1 87 ? -1.851 8.076 16.080 1.00 98.06 87 GLU A CA 1
ATOM 681 C C . GLU A 1 87 ? -2.038 6.635 16.575 1.00 98.06 87 GLU A C 1
ATOM 683 O O . GLU A 1 87 ? -1.187 5.766 16.348 1.00 98.06 87 GLU A O 1
ATOM 688 N N . ASP A 1 88 ? -3.166 6.386 17.243 1.00 98.19 88 ASP A N 1
ATOM 689 C CA . ASP A 1 88 ? -3.687 5.044 17.495 1.00 98.19 88 ASP A CA 1
ATOM 690 C C . ASP A 1 88 ? -4.878 4.790 16.564 1.00 98.19 88 ASP A C 1
ATOM 692 O O . ASP A 1 88 ? -5.952 5.367 16.715 1.00 98.19 88 ASP A O 1
ATOM 696 N N . MET A 1 89 ? -4.662 3.931 15.578 1.00 98.19 89 MET A N 1
ATOM 697 C CA . MET A 1 89 ? -5.627 3.525 14.562 1.00 98.19 89 MET A CA 1
ATOM 698 C C . MET A 1 89 ? -6.283 2.178 14.898 1.00 98.19 89 MET A C 1
ATOM 700 O O . MET A 1 89 ? -6.987 1.621 14.056 1.00 98.19 89 MET A O 1
ATOM 704 N N . SER A 1 90 ? -6.043 1.617 16.090 1.00 97.81 90 SER A N 1
ATOM 705 C CA . SER A 1 90 ? -6.416 0.236 16.417 1.00 97.81 90 SER A CA 1
ATOM 706 C C . SER A 1 90 ? -7.909 -0.038 16.265 1.00 97.81 90 SER A C 1
ATOM 708 O O . SER A 1 90 ? -8.287 -1.041 15.663 1.00 97.81 90 SER A O 1
ATOM 710 N N . GLU A 1 91 ? -8.767 0.841 16.783 1.00 97.88 91 GLU A N 1
ATOM 711 C CA . GLU A 1 91 ? -10.221 0.676 16.659 1.00 97.88 91 GLU A CA 1
ATOM 712 C C . GLU A 1 91 ? -10.660 0.721 15.197 1.00 97.88 91 GLU A C 1
ATOM 714 O O . GLU A 1 91 ? -11.314 -0.199 14.718 1.00 97.88 91 GLU A O 1
ATOM 719 N N . PHE A 1 92 ? -10.192 1.715 14.445 1.00 98.25 92 PHE A N 1
ATOM 720 C CA . PHE A 1 92 ? -10.602 1.875 13.057 1.00 98.25 92 PHE A CA 1
ATOM 721 C C . PHE A 1 92 ? -10.104 0.745 12.147 1.00 98.25 92 PHE A C 1
ATOM 723 O O . PHE A 1 92 ? -10.832 0.265 11.281 1.00 98.25 92 PHE A O 1
ATOM 730 N N . ILE A 1 93 ? -8.873 0.270 12.354 1.00 98.38 93 ILE A N 1
ATOM 731 C CA . ILE A 1 93 ? -8.343 -0.884 11.621 1.00 98.38 93 ILE A CA 1
ATOM 732 C C . ILE A 1 93 ? -9.120 -2.159 11.974 1.00 98.38 93 ILE A C 1
ATOM 734 O O . ILE A 1 93 ? -9.363 -2.974 11.083 1.00 98.38 93 ILE A O 1
ATOM 738 N N . ARG A 1 94 ? -9.559 -2.319 13.229 1.00 97.38 94 ARG A N 1
ATOM 739 C CA . ARG A 1 94 ? -10.425 -3.433 13.637 1.00 97.38 94 ARG A CA 1
ATOM 740 C C . ARG A 1 94 ? -11.783 -3.372 12.941 1.00 97.38 94 ARG A C 1
ATOM 742 O O . ARG A 1 94 ? -12.226 -4.394 12.424 1.00 97.38 94 ARG A O 1
ATOM 749 N N . ASP A 1 95 ? -12.387 -2.192 12.854 1.00 97.69 95 ASP A N 1
ATOM 750 C CA . ASP A 1 95 ? -13.677 -2.003 12.180 1.00 97.69 95 ASP A CA 1
ATOM 751 C C . ASP A 1 95 ? -13.590 -2.286 10.672 1.00 97.69 95 ASP A C 1
ATOM 753 O O . ASP A 1 95 ? -14.494 -2.880 10.084 1.00 97.69 95 ASP A O 1
ATOM 757 N N . LEU A 1 96 ? -12.473 -1.919 10.032 1.00 97.88 96 LEU A N 1
ATOM 758 C CA . LEU A 1 96 ? -12.219 -2.244 8.624 1.00 97.88 96 LEU A CA 1
ATOM 759 C C . LEU A 1 96 ? -11.982 -3.745 8.392 1.00 97.88 96 LEU A C 1
ATOM 761 O O . LEU A 1 96 ? -12.196 -4.219 7.276 1.00 97.88 96 LEU A O 1
ATOM 765 N N . ASN A 1 97 ? -11.532 -4.475 9.418 1.00 96.44 97 ASN A N 1
ATOM 766 C CA . ASN A 1 97 ? -11.242 -5.910 9.410 1.00 96.44 97 ASN A CA 1
ATOM 767 C C . ASN A 1 97 ? -10.407 -6.398 8.196 1.00 96.44 97 ASN A C 1
ATOM 769 O O . ASN A 1 97 ? -10.838 -7.279 7.441 1.00 96.44 97 ASN A O 1
ATOM 773 N N . PRO A 1 98 ? -9.215 -5.824 7.937 1.00 97.06 98 PRO A N 1
ATOM 774 C CA . PRO A 1 98 ? -8.396 -6.245 6.814 1.00 97.06 98 PRO A CA 1
ATOM 775 C C . PRO A 1 98 ? -7.674 -7.564 7.090 1.00 97.06 98 PRO A C 1
ATOM 777 O O . PRO A 1 98 ? -7.126 -7.789 8.165 1.00 97.06 98 PRO A O 1
ATOM 780 N N . CYS A 1 99 ? -7.513 -8.381 6.049 1.00 94.88 99 CYS A N 1
ATOM 781 C CA . CYS A 1 99 ? -6.687 -9.588 6.126 1.00 94.88 99 CYS A CA 1
ATOM 782 C C . CYS A 1 99 ? -5.200 -9.281 6.311 1.00 94.88 99 CYS A C 1
ATOM 784 O O . CYS A 1 99 ? -4.416 -10.140 6.723 1.00 94.88 99 CYS A O 1
ATOM 786 N N . ARG A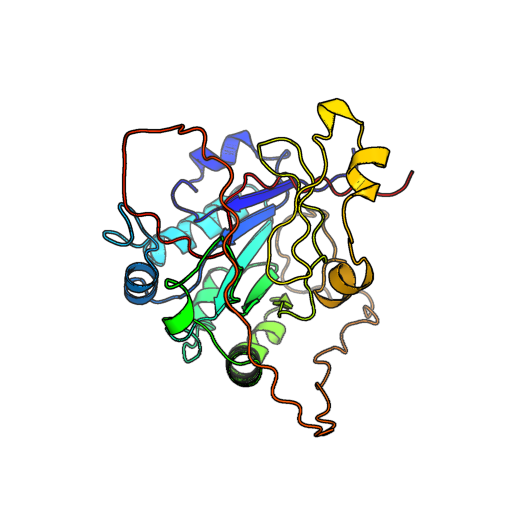 1 100 ? -4.784 -8.066 5.943 1.00 95.00 100 ARG A N 1
ATOM 787 C CA . ARG A 1 100 ? -3.403 -7.623 6.060 1.00 95.00 100 ARG A CA 1
ATOM 788 C C . ARG A 1 100 ? -3.311 -6.110 6.172 1.00 95.00 100 ARG A C 1
ATOM 790 O O . ARG A 1 100 ? -3.917 -5.394 5.376 1.00 95.00 100 ARG A O 1
ATOM 797 N N . TRP A 1 101 ? -2.454 -5.641 7.069 1.00 97.25 101 TRP A N 1
ATOM 798 C CA . TRP A 1 101 ? -2.072 -4.240 7.179 1.00 97.25 101 TRP A CA 1
ATOM 799 C C . TRP A 1 101 ? -0.588 -4.072 6.835 1.00 97.25 101 TRP A C 1
ATOM 801 O O . TRP A 1 101 ? 0.304 -4.566 7.527 1.00 97.25 101 TRP A O 1
ATOM 811 N N . LYS A 1 102 ? -0.307 -3.432 5.697 1.00 95.81 102 LYS A N 1
ATOM 812 C CA . LYS A 1 102 ? 1.047 -3.107 5.250 1.00 95.81 102 LYS A CA 1
ATOM 813 C C . LYS A 1 102 ? 1.381 -1.679 5.662 1.00 95.81 102 LYS A C 1
ATOM 815 O O . LYS A 1 102 ? 0.668 -0.747 5.315 1.00 95.81 102 LYS A O 1
ATOM 820 N N . ILE A 1 103 ? 2.487 -1.528 6.366 1.00 97.19 103 ILE A N 1
ATOM 821 C CA . ILE A 1 103 ? 2.924 -0.263 6.941 1.00 97.19 103 ILE A CA 1
ATOM 822 C C . ILE A 1 103 ? 4.243 0.110 6.267 1.00 97.19 103 ILE A C 1
ATOM 824 O O . ILE A 1 103 ? 5.122 -0.737 6.103 1.00 97.19 103 ILE A O 1
ATOM 828 N N . PHE A 1 104 ? 4.369 1.353 5.830 1.00 95.19 104 PHE A N 1
ATOM 829 C CA . PHE A 1 104 ? 5.539 1.881 5.142 1.00 95.19 104 PHE A CA 1
ATOM 830 C C . PHE A 1 104 ? 6.108 3.046 5.936 1.00 95.19 104 PHE A C 1
ATOM 832 O O . PHE A 1 104 ? 5.364 3.921 6.370 1.00 95.19 104 PHE A O 1
ATOM 839 N N . GLN A 1 105 ? 7.424 3.082 6.094 1.00 94.25 105 GLN A N 1
ATOM 840 C CA . GLN A 1 105 ? 8.113 4.304 6.487 1.00 94.25 105 GLN A CA 1
ATOM 841 C C . GLN A 1 105 ? 7.971 5.343 5.365 1.00 94.25 105 GLN A C 1
ATOM 843 O O . GLN A 1 105 ? 8.119 4.993 4.193 1.00 94.25 105 GLN A O 1
ATOM 848 N N . CYS A 1 106 ? 7.722 6.610 5.694 1.00 93.44 106 CYS A N 1
ATOM 849 C CA . CYS A 1 106 ? 7.886 7.688 4.722 1.00 93.44 106 CYS A CA 1
ATOM 850 C C . CYS A 1 106 ? 9.372 7.823 4.350 1.00 93.44 106 CYS A C 1
ATOM 852 O O . CYS A 1 106 ? 10.212 8.001 5.233 1.00 93.44 106 CYS A O 1
ATOM 854 N N . LEU A 1 107 ? 9.690 7.710 3.057 1.00 89.31 107 LEU A N 1
ATOM 855 C CA . LEU A 1 107 ? 11.059 7.735 2.539 1.00 89.31 107 LEU A CA 1
ATOM 856 C C . LEU A 1 107 ? 11.249 8.862 1.524 1.00 89.31 107 LEU A C 1
ATOM 858 O O . LEU A 1 107 ? 10.348 9.193 0.749 1.00 89.31 107 LEU A O 1
ATOM 862 N N . TYR A 1 108 ? 12.460 9.406 1.510 1.00 88.75 108 TYR A N 1
ATOM 863 C CA . TYR A 1 108 ? 12.926 10.316 0.474 1.00 88.75 108 TYR A CA 1
ATOM 864 C C . TYR A 1 108 ? 13.334 9.537 -0.781 1.00 88.75 108 TYR A C 1
ATOM 866 O O . TYR A 1 108 ? 13.979 8.491 -0.677 1.00 88.75 108 TYR A O 1
ATOM 874 N N . ILE A 1 109 ? 12.934 10.043 -1.948 1.00 87.88 109 ILE A N 1
ATOM 875 C CA . ILE A 1 109 ? 13.314 9.514 -3.257 1.00 87.88 109 ILE A CA 1
ATOM 876 C C . ILE A 1 109 ? 13.678 10.704 -4.149 1.00 87.88 109 ILE A C 1
ATOM 878 O O . ILE A 1 109 ? 12.829 11.541 -4.471 1.00 87.88 109 ILE A O 1
ATOM 882 N N . GLU A 1 110 ? 14.945 10.758 -4.544 1.00 88.50 110 GLU A N 1
ATOM 883 C CA . GLU A 1 110 ? 15.511 11.789 -5.406 1.00 88.50 110 GLU A CA 1
ATOM 884 C C . GLU A 1 110 ? 14.761 11.852 -6.742 1.00 88.50 110 GLU A C 1
ATOM 886 O O . GLU A 1 110 ? 14.479 10.826 -7.367 1.00 88.50 110 GLU A O 1
ATOM 891 N N . GLY A 1 111 ? 14.414 13.066 -7.171 1.00 88.31 111 GLY A N 1
ATOM 892 C CA . GLY A 1 111 ? 13.666 13.327 -8.400 1.00 88.31 111 GLY A CA 1
ATOM 893 C C . GLY A 1 111 ? 12.154 13.123 -8.279 1.00 88.31 111 GLY A C 1
ATOM 894 O O . GLY A 1 111 ? 11.403 13.613 -9.122 1.00 88.31 111 GLY A O 1
ATOM 895 N N . GLU A 1 112 ? 11.682 12.458 -7.223 1.00 86.19 112 GLU A N 1
ATOM 896 C CA . GLU A 1 112 ? 10.263 12.145 -7.042 1.00 86.19 112 GLU A CA 1
ATOM 897 C C . GLU A 1 112 ? 9.600 13.060 -6.021 1.00 86.19 112 GLU A C 1
ATOM 899 O O . GLU A 1 112 ? 8.522 13.589 -6.280 1.00 86.19 112 GLU A O 1
ATOM 904 N N . ASN A 1 113 ? 10.221 13.286 -4.860 1.00 86.25 113 ASN A N 1
ATOM 905 C CA . ASN A 1 113 ? 9.601 14.023 -3.751 1.00 86.25 113 ASN A CA 1
ATOM 906 C C . ASN A 1 113 ? 10.488 15.119 -3.137 1.00 86.25 113 ASN A C 1
ATOM 908 O O . ASN A 1 113 ? 10.226 15.584 -2.023 1.00 86.25 113 ASN A O 1
ATOM 912 N N . ASP A 1 114 ? 11.462 15.596 -3.913 1.00 85.62 114 ASP A N 1
ATOM 913 C CA . ASP A 1 114 ? 12.388 16.669 -3.544 1.00 85.62 114 ASP A CA 1
ATOM 914 C C . ASP A 1 114 ? 11.685 17.896 -2.959 1.00 85.62 114 ASP A C 1
ATOM 916 O O . ASP A 1 114 ? 10.719 18.417 -3.528 1.00 85.62 114 ASP A O 1
ATOM 920 N N . GLY A 1 115 ? 12.165 18.332 -1.789 1.00 86.38 115 GLY A N 1
ATOM 921 C CA . GLY A 1 115 ? 11.680 19.510 -1.065 1.00 86.38 115 GLY A CA 1
ATOM 922 C C . GLY A 1 115 ? 10.230 19.433 -0.576 1.00 86.38 115 GLY A C 1
ATOM 923 O O . GLY A 1 115 ? 9.724 20.412 -0.036 1.00 86.38 115 GLY A O 1
ATOM 924 N N . ARG A 1 116 ? 9.543 18.299 -0.775 1.00 85.94 116 ARG A N 1
ATOM 925 C CA . ARG A 1 116 ? 8.129 18.102 -0.413 1.00 85.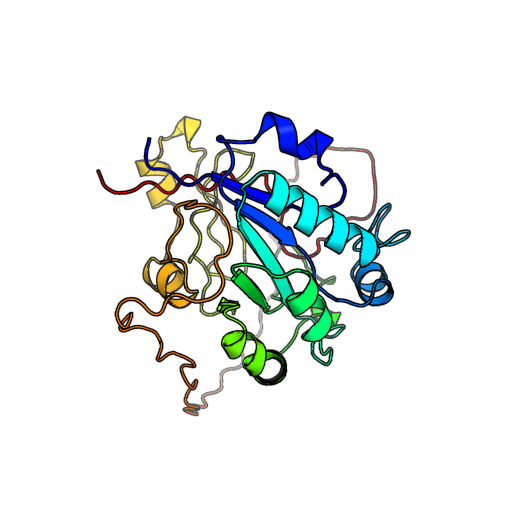94 116 ARG A CA 1
ATOM 926 C C . ARG A 1 116 ? 7.932 17.064 0.684 1.00 85.94 116 ARG A C 1
ATOM 928 O O . ARG A 1 116 ? 6.879 17.051 1.306 1.00 85.94 116 ARG A O 1
ATOM 935 N N . VAL A 1 117 ? 8.910 16.184 0.910 1.00 90.19 117 VAL A N 1
ATOM 936 C CA . VAL A 1 117 ? 8.784 15.074 1.868 1.00 90.19 117 VAL A CA 1
ATOM 937 C C . VAL A 1 117 ? 9.412 15.359 3.235 1.00 90.19 117 VAL A C 1
ATOM 939 O O . VAL A 1 117 ? 9.066 14.698 4.209 1.00 90.19 117 VAL A O 1
ATOM 942 N N . ASP A 1 118 ? 10.304 16.347 3.338 1.00 89.38 118 ASP A N 1
ATOM 943 C CA . ASP A 1 118 ? 11.164 16.568 4.515 1.00 89.38 118 ASP A CA 1
ATOM 944 C C . ASP A 1 118 ? 10.376 16.749 5.826 1.00 89.38 118 ASP A C 1
ATOM 946 O O . ASP A 1 118 ? 10.757 16.249 6.894 1.00 89.38 118 ASP A O 1
ATOM 950 N N . GLU A 1 119 ? 9.226 17.422 5.754 1.00 91.06 119 GLU A N 1
ATOM 951 C CA . GLU A 1 119 ? 8.341 17.618 6.904 1.00 91.06 119 GLU A CA 1
ATOM 952 C C . GLU A 1 119 ? 7.583 16.347 7.319 1.00 91.06 119 GLU A C 1
ATOM 954 O O . GLU A 1 119 ? 7.116 16.263 8.450 1.00 91.06 119 GLU A O 1
ATOM 959 N N . PHE A 1 120 ? 7.544 15.323 6.466 1.00 93.38 120 PHE A N 1
ATOM 960 C CA . PHE A 1 120 ? 6.837 14.061 6.687 1.00 93.38 120 PHE A CA 1
ATOM 961 C C . PHE A 1 120 ? 7.754 12.900 7.083 1.00 93.38 120 PHE A C 1
ATOM 963 O O . PHE A 1 120 ? 7.256 11.922 7.641 1.00 93.38 120 PHE A O 1
ATOM 970 N N . LEU A 1 121 ? 9.065 13.000 6.839 1.00 93.56 121 LEU A N 1
ATOM 971 C CA . LEU A 1 121 ? 10.033 11.940 7.145 1.00 93.56 121 LEU A CA 1
ATOM 972 C C . LEU A 1 121 ? 10.053 11.573 8.633 1.00 93.56 121 LEU A C 1
ATOM 974 O O . LEU A 1 121 ? 10.050 12.450 9.497 1.00 93.56 121 LEU A O 1
ATOM 978 N N . ILE A 1 122 ? 10.156 10.274 8.911 1.00 95.06 122 ILE A N 1
ATOM 979 C CA . ILE A 1 122 ? 10.298 9.714 10.260 1.00 95.06 122 ILE A CA 1
ATOM 980 C C . ILE A 1 122 ? 11.543 8.835 10.358 1.00 95.06 122 ILE A C 1
ATOM 982 O O . ILE A 1 122 ? 12.014 8.263 9.370 1.00 95.06 122 ILE A O 1
ATOM 986 N N . THR A 1 123 ? 12.047 8.690 11.574 1.00 95.56 123 THR A N 1
ATOM 987 C CA . THR A 1 123 ? 13.102 7.739 11.924 1.00 95.56 123 THR A CA 1
ATOM 988 C C . THR A 1 123 ? 12.568 6.304 12.005 1.00 95.56 123 THR A C 1
ATOM 990 O O . THR A 1 123 ? 11.360 6.064 12.088 1.00 95.56 123 THR A O 1
ATOM 993 N N . LYS A 1 124 ? 13.478 5.319 12.007 1.00 94.25 124 LYS A N 1
ATOM 994 C CA . LYS A 1 124 ? 13.112 3.912 12.244 1.00 94.25 124 LYS A CA 1
ATOM 995 C C . LYS A 1 124 ? 12.525 3.711 13.641 1.00 94.25 124 LYS A C 1
ATOM 997 O O . LYS A 1 124 ? 11.573 2.950 13.770 1.00 94.25 124 LYS A O 1
ATOM 1002 N N . ASP A 1 125 ? 13.045 4.410 14.648 1.00 96.69 125 ASP A N 1
ATOM 1003 C CA . ASP A 1 125 ? 12.573 4.303 16.033 1.00 96.69 125 ASP A CA 1
ATOM 1004 C C . ASP A 1 125 ? 11.130 4.806 16.172 1.00 96.69 125 ASP A C 1
ATOM 1006 O O . ASP A 1 125 ? 10.294 4.117 16.750 1.00 96.69 125 ASP A O 1
ATOM 1010 N N . GLU A 1 126 ? 10.792 5.932 15.538 1.00 97.88 126 GLU A N 1
ATOM 1011 C CA . GLU A 1 126 ? 9.410 6.437 15.492 1.00 97.88 126 GLU A CA 1
ATOM 1012 C C . GLU A 1 126 ? 8.455 5.459 14.792 1.00 97.88 126 GLU A C 1
ATOM 1014 O O . GLU A 1 126 ? 7.317 5.271 15.224 1.00 97.88 126 GLU A O 1
ATOM 1019 N N . LEU A 1 127 ? 8.913 4.784 13.730 1.00 97.19 127 LEU A N 1
ATOM 1020 C CA . LEU A 1 127 ? 8.132 3.711 13.118 1.00 97.19 127 LEU A CA 1
ATOM 1021 C C . LEU A 1 127 ? 7.949 2.531 14.085 1.00 97.19 127 LEU A C 1
ATOM 1023 O O . LEU A 1 127 ? 6.856 1.974 14.152 1.00 97.19 127 LEU A O 1
ATOM 1027 N N . GLN A 1 128 ? 8.984 2.138 14.834 1.00 97.12 128 GLN A N 1
ATOM 1028 C CA . GLN A 1 128 ? 8.871 1.055 15.819 1.00 97.12 128 GLN A CA 1
ATOM 1029 C C . GLN A 1 128 ? 7.876 1.394 16.931 1.00 97.12 128 GLN A C 1
ATOM 1031 O O . GLN A 1 128 ? 7.107 0.525 17.340 1.00 97.12 128 GLN A O 1
ATOM 1036 N N . GLU A 1 129 ? 7.830 2.646 17.384 1.00 98.38 129 GLU A N 1
ATOM 1037 C CA . GLU A 1 129 ? 6.820 3.107 18.341 1.00 98.38 129 GLU A CA 1
ATOM 1038 C C . GLU A 1 129 ? 5.401 2.976 17.774 1.00 98.38 129 GLU A C 1
ATOM 1040 O O . GLU A 1 129 ? 4.515 2.459 18.461 1.00 98.38 129 GLU A O 1
ATOM 1045 N N . PHE A 1 130 ? 5.196 3.355 16.506 1.00 98.38 130 PHE A N 1
ATOM 1046 C CA . PHE A 1 130 ? 3.924 3.143 15.814 1.00 98.38 130 PHE A CA 1
ATOM 1047 C C . PHE A 1 130 ? 3.559 1.653 15.748 1.00 98.38 130 PHE A C 1
ATOM 1049 O O . PHE A 1 130 ? 2.435 1.282 16.075 1.00 98.38 130 PHE A O 1
ATOM 1056 N N . LEU A 1 131 ? 4.493 0.773 15.376 1.00 97.62 131 LEU A N 1
ATOM 1057 C CA . LEU A 1 131 ? 4.236 -0.671 15.303 1.00 97.62 131 LEU A CA 1
ATOM 1058 C C . LEU A 1 131 ? 3.881 -1.262 16.671 1.00 97.62 131 LEU A C 1
ATOM 1060 O O . LEU A 1 131 ? 2.902 -1.998 16.780 1.00 97.62 131 LEU A O 1
ATOM 1064 N N . LYS A 1 132 ? 4.634 -0.900 17.714 1.00 97.88 132 LYS A N 1
ATOM 1065 C CA . LYS A 1 132 ? 4.408 -1.356 19.090 1.00 97.88 132 LYS A CA 1
ATOM 1066 C C . LYS A 1 132 ? 3.039 -0.934 19.612 1.00 97.88 132 LYS A C 1
ATOM 1068 O O . LYS A 1 132 ? 2.359 -1.726 20.255 1.00 97.88 132 LYS A O 1
ATOM 1073 N N . ARG A 1 133 ? 2.603 0.295 19.317 1.00 98.00 133 ARG A N 1
ATOM 1074 C CA . ARG A 1 133 ? 1.275 0.791 19.719 1.00 98.00 133 ARG A CA 1
ATOM 1075 C C . ARG A 1 133 ? 0.144 -0.101 19.202 1.00 98.00 133 ARG A C 1
ATOM 1077 O O . ARG A 1 133 ? -0.821 -0.342 19.918 1.00 98.00 133 ARG A O 1
ATOM 1084 N N . HIS A 1 134 ? 0.309 -0.635 17.996 1.00 98.12 134 HIS A N 1
ATOM 1085 C CA . HIS A 1 134 ? -0.703 -1.412 17.286 1.00 98.12 134 HIS A CA 1
ATOM 1086 C C . HIS A 1 134 ? -0.498 -2.934 17.360 1.00 98.12 134 HIS A C 1
ATOM 1088 O O . HIS A 1 134 ? -1.289 -3.683 16.788 1.00 98.12 134 HIS A O 1
ATOM 1094 N N . GLU A 1 135 ? 0.526 -3.419 18.072 1.00 95.62 135 GLU A N 1
ATOM 1095 C CA . GLU A 1 135 ? 0.917 -4.838 18.091 1.00 95.62 135 GLU A CA 1
ATOM 1096 C C . GLU A 1 135 ? -0.235 -5.775 18.488 1.00 95.62 135 GLU A C 1
ATOM 1098 O O . GLU A 1 135 ? -0.343 -6.896 17.988 1.00 95.62 135 GLU A O 1
ATOM 1103 N N . LYS A 1 136 ? -1.151 -5.292 19.338 1.00 94.88 136 LYS A N 1
ATOM 1104 C CA . LYS A 1 136 ? -2.301 -6.053 19.838 1.00 94.88 136 LYS A CA 1
ATOM 1105 C C . LYS A 1 136 ? -3.312 -6.426 18.754 1.00 94.88 136 LYS A C 1
ATOM 1107 O O . LYS A 1 136 ? -4.051 -7.379 18.966 1.00 94.88 136 LYS A O 1
ATOM 1112 N N . LEU A 1 137 ? -3.327 -5.749 17.602 1.00 93.88 137 LEU A N 1
ATOM 1113 C CA . LEU A 1 137 ? -4.192 -6.118 16.471 1.00 93.88 137 LEU A CA 1
ATOM 1114 C C . LEU A 1 137 ? -3.848 -7.492 15.888 1.00 93.88 137 LEU A C 1
ATOM 1116 O O . LEU A 1 137 ? -4.693 -8.133 15.269 1.00 93.88 137 LEU A O 1
ATOM 1120 N N . THR A 1 138 ? -2.625 -7.978 16.110 1.00 91.19 138 THR A N 1
ATOM 1121 C CA . THR A 1 138 ? -2.245 -9.338 15.707 1.00 91.19 138 THR A CA 1
ATOM 1122 C C . THR A 1 138 ? -3.045 -10.404 16.461 1.00 91.19 138 THR A C 1
ATOM 1124 O O . THR A 1 138 ? -3.354 -11.446 15.883 1.00 91.19 138 THR A O 1
ATOM 1127 N N . ASN A 1 139 ? -3.486 -10.116 17.694 1.00 92.00 139 ASN A N 1
ATOM 1128 C CA . ASN A 1 139 ? -4.385 -10.991 18.455 1.00 92.00 139 ASN A CA 1
ATOM 1129 C C . ASN A 1 139 ? -5.777 -11.087 17.813 1.00 92.00 139 ASN A C 1
ATOM 1131 O O . ASN A 1 139 ? -6.463 -12.091 17.993 1.00 92.00 139 ASN A O 1
ATOM 1135 N N . ASP A 1 140 ? -6.164 -10.075 17.033 1.00 90.12 140 ASP A N 1
ATOM 1136 C CA . ASP A 1 140 ? -7.422 -10.027 16.286 1.00 90.12 140 ASP A CA 1
ATOM 1137 C C . ASP A 1 140 ? -7.290 -10.715 14.905 1.00 90.12 140 ASP A C 1
ATOM 1139 O O . ASP A 1 140 ? -8.205 -10.673 14.088 1.00 90.12 140 ASP A O 1
ATOM 1143 N N . GLY A 1 141 ? -6.147 -11.355 14.618 1.00 90.06 141 GLY A N 1
ATOM 1144 C CA . GLY A 1 141 ? -5.872 -12.036 13.347 1.00 90.06 141 GLY A CA 1
ATOM 1145 C C . GLY A 1 141 ? -5.402 -11.112 12.216 1.00 90.06 141 GLY A C 1
ATOM 1146 O O . GLY A 1 141 ? -5.185 -11.577 11.093 1.00 90.06 141 GLY A O 1
ATOM 1147 N N . ILE A 1 142 ? -5.201 -9.818 12.490 1.00 92.88 142 ILE A N 1
ATOM 1148 C CA . ILE A 1 142 ? -4.760 -8.835 11.496 1.00 92.88 142 ILE A CA 1
ATOM 1149 C C . ILE A 1 142 ? -3.240 -8.917 11.345 1.00 92.88 142 ILE A C 1
ATOM 1151 O O . ILE A 1 142 ? -2.474 -8.518 12.224 1.00 92.88 142 ILE A O 1
ATOM 1155 N N . LYS A 1 143 ? -2.777 -9.416 10.194 1.00 91.75 143 LYS A N 1
ATOM 1156 C CA . LYS A 1 143 ? -1.339 -9.556 9.930 1.00 91.75 143 LYS A CA 1
ATOM 1157 C C . LYS A 1 143 ? -0.704 -8.205 9.588 1.00 91.75 143 LYS A C 1
ATOM 1159 O O . LYS A 1 143 ? -1.013 -7.620 8.544 1.00 91.75 143 LYS A O 1
ATOM 1164 N N . MET A 1 144 ? 0.222 -7.740 10.425 1.00 93.62 144 MET A N 1
ATOM 1165 C CA . MET A 1 144 ? 0.940 -6.473 10.254 1.00 93.62 144 MET A CA 1
ATOM 1166 C C . MET A 1 144 ? 2.339 -6.682 9.677 1.00 93.62 144 MET A C 1
ATOM 1168 O O . MET A 1 144 ? 3.089 -7.531 10.146 1.00 93.62 144 MET A O 1
ATOM 1172 N N . TYR A 1 145 ? 2.717 -5.883 8.674 1.00 91.38 145 TYR A N 1
ATOM 1173 C CA . TYR A 1 145 ? 4.060 -5.946 8.088 1.00 91.38 145 TYR A CA 1
ATOM 1174 C C . TYR A 1 145 ? 4.604 -4.567 7.754 1.00 91.38 145 TYR A C 1
ATOM 1176 O O . TYR A 1 145 ? 4.041 -3.864 6.915 1.00 91.38 145 TYR A O 1
ATOM 1184 N N . ALA A 1 146 ? 5.765 -4.237 8.306 1.00 89.88 146 ALA A N 1
ATOM 1185 C CA . ALA A 1 146 ? 6.466 -2.999 8.004 1.00 89.88 146 ALA A CA 1
ATOM 1186 C C . ALA A 1 146 ? 7.356 -3.124 6.756 1.00 89.88 146 ALA A C 1
ATOM 1188 O O . ALA A 1 146 ? 7.764 -4.217 6.359 1.00 89.88 146 ALA A O 1
ATOM 1189 N N . SER A 1 147 ? 7.609 -2.002 6.097 1.00 87.75 147 SER A N 1
ATOM 1190 C CA . SER A 1 147 ? 8.632 -1.823 5.072 1.00 87.75 147 SER A CA 1
ATOM 1191 C C . SER A 1 147 ? 9.374 -0.529 5.369 1.00 87.75 147 SER A C 1
ATOM 1193 O O . SER A 1 147 ? 8.754 0.522 5.525 1.00 87.75 147 SER A O 1
ATOM 1195 N N . THR A 1 148 ? 10.693 -0.633 5.439 1.00 88.69 148 THR A N 1
ATOM 1196 C CA . THR A 1 148 ? 11.635 0.473 5.631 1.00 88.69 148 THR A CA 1
ATOM 1197 C C . THR A 1 148 ? 12.512 0.601 4.389 1.00 88.69 148 THR A C 1
ATOM 1199 O O . THR A 1 148 ? 12.370 -0.169 3.429 1.00 88.69 148 THR A O 1
ATOM 1202 N N . GLU A 1 149 ? 13.465 1.530 4.431 1.00 84.31 149 GLU A N 1
ATOM 1203 C CA . GLU A 1 149 ? 14.553 1.622 3.451 1.00 84.31 149 GLU A CA 1
ATOM 1204 C C . GLU A 1 149 ? 15.295 0.292 3.225 1.00 84.31 149 GLU A C 1
ATOM 1206 O O . GLU A 1 149 ? 15.735 0.028 2.111 1.00 84.31 149 GLU A O 1
ATOM 1211 N N . ASP A 1 150 ? 15.356 -0.583 4.235 1.00 83.50 150 ASP A N 1
ATOM 1212 C CA . ASP A 1 150 ? 16.073 -1.864 4.170 1.00 83.50 150 ASP A CA 1
ATOM 1213 C C . ASP A 1 150 ? 15.371 -2.885 3.258 1.00 83.50 150 ASP A C 1
ATOM 1215 O O . ASP A 1 150 ? 15.937 -3.917 2.912 1.00 83.50 150 ASP A O 1
ATOM 1219 N N . THR A 1 151 ? 14.121 -2.611 2.865 1.00 82.00 151 THR A N 1
ATOM 1220 C CA . THR A 1 151 ? 13.298 -3.516 2.046 1.00 82.00 151 THR A CA 1
ATOM 1221 C C . THR A 1 151 ? 13.094 -3.044 0.603 1.00 82.00 151 THR A C 1
ATOM 1223 O O . THR A 1 151 ? 12.225 -3.574 -0.098 1.00 82.00 151 THR A O 1
ATOM 1226 N N . LYS A 1 152 ? 13.889 -2.064 0.154 1.00 84.38 152 LYS A N 1
ATOM 1227 C CA . LYS A 1 152 ? 13.933 -1.597 -1.243 1.00 84.38 152 LYS A CA 1
ATOM 1228 C C . LYS A 1 152 ? 14.338 -2.696 -2.213 1.00 84.38 152 LYS A C 1
ATOM 1230 O O . LYS A 1 152 ? 14.889 -3.720 -1.814 1.00 84.38 152 LYS A O 1
ATOM 1235 N N . ASN A 1 153 ? 14.000 -2.523 -3.481 1.00 84.38 153 ASN A N 1
ATOM 1236 C CA . ASN A 1 153 ? 14.106 -3.511 -4.549 1.00 84.38 153 ASN A CA 1
ATOM 1237 C C . ASN A 1 153 ? 13.426 -4.849 -4.212 1.00 84.38 153 ASN A C 1
ATOM 1239 O O . ASN A 1 153 ? 13.669 -5.871 -4.847 1.00 84.38 153 ASN A O 1
ATOM 1243 N N . GLY A 1 154 ? 12.524 -4.854 -3.223 1.00 83.81 154 GLY A N 1
ATOM 1244 C CA . GLY A 1 154 ? 11.680 -5.990 -2.864 1.00 83.81 154 GLY A CA 1
ATOM 1245 C C . GLY A 1 154 ? 10.381 -6.059 -3.673 1.00 83.81 154 GLY A C 1
ATOM 1246 O O . GLY A 1 154 ? 9.502 -6.864 -3.350 1.00 83.81 154 GLY A O 1
ATOM 1247 N N . TYR A 1 155 ? 10.211 -5.198 -4.678 1.00 86.38 155 TYR A N 1
ATOM 1248 C CA . TYR A 1 155 ? 9.092 -5.212 -5.615 1.00 86.38 155 TYR A CA 1
ATOM 1249 C C . TYR A 1 155 ? 9.609 -5.334 -7.045 1.00 86.38 155 TYR A C 1
ATOM 1251 O O . TYR A 1 155 ? 10.571 -4.683 -7.425 1.00 86.38 155 TYR A O 1
ATOM 1259 N N . ALA A 1 156 ? 8.920 -6.146 -7.840 1.00 90.00 156 ALA A N 1
ATOM 1260 C CA . ALA A 1 156 ? 9.071 -6.177 -9.285 1.00 90.00 156 ALA A CA 1
ATOM 1261 C C . ALA A 1 156 ? 7.970 -5.295 -9.887 1.00 90.00 156 ALA A C 1
ATOM 1263 O O . ALA A 1 156 ? 6.833 -5.745 -10.048 1.00 90.00 156 ALA A O 1
ATOM 1264 N N . CYS A 1 157 ? 8.275 -4.023 -10.133 1.00 91.38 157 CYS A N 1
ATOM 1265 C CA . CYS A 1 157 ? 7.305 -3.044 -10.621 1.00 91.38 157 CYS A CA 1
ATOM 1266 C C . CYS A 1 157 ? 7.518 -2.770 -12.109 1.00 91.38 157 CYS A C 1
ATOM 1268 O O . CYS A 1 157 ? 8.653 -2.601 -12.542 1.00 91.38 157 CYS A O 1
ATOM 1270 N N . ILE A 1 158 ? 6.425 -2.691 -12.869 1.00 94.06 158 ILE A N 1
ATOM 1271 C CA . ILE A 1 158 ? 6.426 -2.245 -14.266 1.00 94.06 158 ILE A CA 1
ATOM 1272 C C . ILE A 1 158 ? 5.719 -0.891 -14.322 1.00 94.06 158 ILE A C 1
ATOM 1274 O O . ILE A 1 158 ? 4.610 -0.743 -13.803 1.00 94.06 158 ILE A O 1
ATOM 1278 N N . THR A 1 159 ? 6.360 0.100 -14.931 1.00 92.81 159 THR A N 1
ATOM 1279 C CA . THR A 1 159 ? 5.801 1.441 -15.117 1.00 92.81 159 THR A CA 1
ATOM 1280 C C . THR A 1 159 ? 4.765 1.465 -16.245 1.00 92.81 159 THR A C 1
ATOM 1282 O O . THR A 1 159 ? 4.743 0.565 -17.087 1.00 92.81 159 THR A O 1
ATOM 1285 N N . PRO A 1 160 ? 3.938 2.522 -16.352 1.00 92.00 160 PRO A N 1
ATOM 1286 C CA . PRO A 1 160 ? 3.043 2.694 -17.499 1.00 92.00 160 PRO A CA 1
ATOM 1287 C C . PRO A 1 160 ? 3.761 2.736 -18.859 1.00 92.00 160 PRO A C 1
ATOM 1289 O O . PRO A 1 160 ? 3.158 2.399 -19.872 1.00 92.00 160 PRO A O 1
ATOM 1292 N N . ALA A 1 161 ? 5.044 3.115 -18.884 1.00 93.06 161 ALA A N 1
ATOM 1293 C CA . ALA A 1 161 ? 5.878 3.090 -20.087 1.00 93.06 161 ALA A CA 1
ATOM 1294 C C . ALA A 1 161 ? 6.378 1.677 -20.453 1.00 93.06 161 ALA A C 1
ATOM 1296 O O . ALA A 1 161 ? 7.056 1.504 -21.461 1.00 93.06 161 ALA A O 1
ATOM 1297 N N . GLY A 1 162 ? 6.052 0.659 -19.649 1.00 95.56 162 GLY A N 1
ATOM 1298 C CA . GLY A 1 162 ? 6.469 -0.719 -19.883 1.00 95.56 162 GLY A CA 1
ATOM 1299 C C . GLY A 1 162 ? 7.920 -1.000 -19.495 1.00 95.56 162 GLY A C 1
ATOM 1300 O O . GLY A 1 162 ? 8.505 -1.931 -20.039 1.00 95.56 162 GLY A O 1
ATOM 1301 N N . CYS A 1 163 ? 8.505 -0.225 -18.579 1.00 96.44 163 CYS A N 1
ATOM 1302 C CA . CYS A 1 163 ? 9.853 -0.452 -18.045 1.00 96.44 163 CYS A CA 1
ATOM 1303 C C . CYS A 1 163 ? 9.779 -1.057 -16.643 1.00 96.44 163 CYS A C 1
ATOM 1305 O O . CYS A 1 163 ? 8.885 -0.702 -15.873 1.00 96.44 163 CYS A O 1
ATOM 1307 N N . PHE A 1 164 ? 10.731 -1.910 -16.274 1.00 96.25 164 PHE A N 1
ATOM 1308 C CA . PHE A 1 164 ? 10.929 -2.268 -14.875 1.00 96.25 164 PHE A CA 1
ATOM 1309 C C . PHE A 1 164 ? 11.475 -1.076 -14.081 1.00 96.25 164 PHE A C 1
ATOM 1311 O O . PHE A 1 164 ? 12.238 -0.276 -14.620 1.00 96.25 164 PHE A O 1
ATOM 1318 N N . LEU A 1 165 ? 11.074 -0.967 -12.815 1.00 92.81 165 LEU A N 1
ATOM 1319 C CA . LEU A 1 165 ? 11.563 0.023 -11.852 1.00 92.81 165 LEU A CA 1
ATOM 1320 C C . LEU A 1 165 ? 12.599 -0.609 -10.910 1.00 92.81 165 LEU A C 1
ATOM 1322 O O . LEU A 1 165 ? 12.364 -1.692 -10.376 1.00 92.81 165 LEU A O 1
ATOM 1326 N N . ASP A 1 166 ? 13.683 0.120 -10.668 1.00 91.12 166 ASP A N 1
ATOM 1327 C CA . ASP A 1 166 ? 14.683 -0.116 -9.624 1.00 91.12 166 ASP A CA 1
ATOM 1328 C C . ASP A 1 166 ? 14.683 1.092 -8.672 1.00 91.12 166 ASP A C 1
ATOM 1330 O O . ASP A 1 166 ? 14.833 2.234 -9.110 1.00 91.12 166 ASP A O 1
ATOM 1334 N N . ASP A 1 167 ? 14.456 0.841 -7.381 1.00 85.31 167 ASP A N 1
ATOM 1335 C CA . ASP A 1 167 ? 14.346 1.836 -6.309 1.00 85.31 167 ASP A CA 1
ATOM 1336 C C . ASP A 1 167 ? 15.447 1.693 -5.232 1.00 85.31 167 ASP A C 1
ATOM 1338 O O . ASP A 1 167 ? 15.331 2.238 -4.128 1.00 85.31 167 ASP A O 1
ATOM 1342 N N . GLY A 1 168 ? 16.547 0.994 -5.542 1.00 80.19 168 GLY A N 1
ATOM 1343 C CA . GLY A 1 168 ? 17.590 0.637 -4.574 1.00 80.19 168 GLY A CA 1
ATOM 1344 C C . GLY A 1 168 ? 18.384 1.820 -4.007 1.00 80.19 168 GLY A C 1
ATOM 1345 O O . GLY A 1 168 ? 18.645 1.881 -2.805 1.00 80.19 168 GLY A O 1
ATOM 1346 N N . GLU A 1 169 ? 18.745 2.796 -4.842 1.00 81.94 169 GLU A N 1
ATOM 1347 C CA . GLU A 1 169 ? 19.674 3.886 -4.486 1.00 81.94 169 GLU A CA 1
ATOM 1348 C C . GLU A 1 169 ? 18.982 5.188 -4.031 1.00 81.94 169 GLU A C 1
ATOM 1350 O O . GLU A 1 169 ? 19.543 6.264 -4.193 1.00 81.94 169 GLU A O 1
ATOM 1355 N N . ASN A 1 170 ? 17.768 5.130 -3.461 1.00 82.31 170 ASN A N 1
ATOM 1356 C CA . ASN A 1 170 ? 16.934 6.330 -3.200 1.00 82.31 170 ASN A CA 1
ATOM 1357 C C . ASN A 1 170 ? 16.619 7.149 -4.465 1.00 82.31 170 ASN A C 1
ATOM 1359 O O . ASN A 1 170 ? 16.189 8.288 -4.355 1.00 82.31 170 ASN A O 1
ATOM 1363 N N . ILE A 1 171 ? 16.802 6.585 -5.652 1.00 87.19 171 ILE A N 1
ATOM 1364 C CA . ILE A 1 171 ? 16.474 7.207 -6.929 1.00 87.19 171 ILE A CA 1
ATOM 1365 C C . ILE A 1 171 ? 15.789 6.155 -7.788 1.00 87.19 171 ILE A C 1
ATOM 1367 O O . ILE A 1 171 ? 16.173 4.984 -7.756 1.00 87.19 171 ILE A O 1
ATOM 1371 N N . HIS A 1 172 ? 14.778 6.562 -8.548 1.00 89.19 172 HIS A N 1
ATOM 1372 C CA . HIS A 1 172 ? 14.140 5.668 -9.500 1.00 89.19 172 HIS A CA 1
ATOM 1373 C C . HIS A 1 172 ? 14.991 5.527 -10.759 1.00 89.19 172 HIS A C 1
ATOM 1375 O O . HIS A 1 172 ? 15.240 6.493 -11.484 1.00 89.19 172 HIS A O 1
ATOM 1381 N N . LYS A 1 173 ? 15.402 4.292 -11.039 1.00 92.88 173 LYS A N 1
ATOM 1382 C CA . LYS A 1 173 ? 16.008 3.891 -12.307 1.00 92.88 173 LYS A CA 1
ATOM 1383 C C . LYS A 1 173 ? 15.038 2.986 -13.050 1.00 92.88 173 LYS A C 1
ATOM 1385 O O . LYS A 1 173 ? 14.224 2.289 -12.447 1.00 92.88 173 LYS A O 1
ATOM 1390 N N . TYR A 1 174 ? 15.124 3.004 -14.372 1.00 95.12 174 TYR A N 1
ATOM 1391 C CA . TYR A 1 174 ? 14.202 2.273 -15.229 1.00 95.12 174 TYR A CA 1
ATOM 1392 C C . TYR A 1 174 ? 14.969 1.401 -16.214 1.00 95.12 174 TYR A C 1
ATOM 1394 O O . TYR A 1 174 ? 15.970 1.843 -16.782 1.00 95.12 174 TYR A O 1
ATOM 1402 N N . SER A 1 175 ? 14.480 0.182 -16.442 1.00 97.25 175 SER A N 1
ATOM 1403 C CA . SER A 1 175 ? 14.987 -0.663 -17.523 1.00 97.25 175 SER A CA 1
ATOM 1404 C C . SER A 1 175 ? 14.670 -0.067 -18.892 1.00 97.25 175 SER A C 1
ATOM 1406 O O . SER A 1 175 ? 13.811 0.811 -19.040 1.00 97.25 175 SER A O 1
ATOM 1408 N N . ARG A 1 176 ? 15.266 -0.642 -19.938 1.00 97.69 176 ARG A N 1
ATOM 1409 C CA . ARG A 1 176 ? 14.736 -0.485 -21.298 1.00 97.69 176 ARG A CA 1
ATOM 1410 C C . ARG A 1 176 ? 13.290 -1.014 -21.386 1.00 97.69 176 ARG A C 1
ATOM 1412 O O . ARG A 1 176 ? 12.930 -1.909 -20.608 1.00 97.69 176 ARG A O 1
ATOM 1419 N N . PRO A 1 177 ? 12.449 -0.495 -22.303 1.00 97.62 177 PRO A N 1
ATOM 1420 C CA . PRO A 1 177 ? 11.062 -0.934 -22.423 1.00 97.62 177 PRO A CA 1
ATOM 1421 C C . PRO A 1 177 ? 10.954 -2.423 -22.763 1.00 97.62 177 PRO A C 1
ATOM 1423 O O . PRO A 1 177 ? 11.565 -2.913 -23.713 1.00 97.62 177 PRO A O 1
ATOM 1426 N N . ILE A 1 178 ? 10.116 -3.148 -22.021 1.00 97.94 178 ILE A N 1
ATOM 1427 C CA . ILE A 1 178 ? 9.924 -4.598 -22.169 1.00 97.94 178 ILE A CA 1
ATOM 1428 C C . ILE A 1 178 ? 9.466 -4.955 -23.589 1.00 97.94 178 ILE A C 1
ATOM 1430 O O . ILE A 1 178 ? 9.873 -5.982 -24.124 1.00 97.94 178 ILE A O 1
ATOM 1434 N N . LEU A 1 179 ? 8.639 -4.113 -24.215 1.00 97.50 179 LEU A N 1
ATOM 1435 C CA . LEU A 1 179 ? 8.151 -4.347 -25.578 1.00 97.50 179 LEU A CA 1
ATOM 1436 C C . LEU A 1 179 ? 9.227 -4.141 -26.657 1.00 97.50 179 LEU A C 1
ATOM 1438 O O . LEU A 1 179 ? 9.034 -4.599 -27.779 1.00 97.50 179 LEU A O 1
ATOM 1442 N N . GLU A 1 180 ? 10.343 -3.485 -26.330 1.00 97.75 180 GLU A N 1
ATOM 1443 C CA . GLU A 1 180 ? 11.462 -3.275 -27.255 1.00 97.75 180 GLU A CA 1
ATOM 1444 C C . GLU A 1 180 ? 12.520 -4.375 -27.139 1.00 97.75 180 GLU A C 1
ATOM 1446 O O . GLU A 1 180 ? 13.006 -4.868 -28.155 1.00 97.75 180 GLU A O 1
ATOM 1451 N N . VAL A 1 181 ? 12.881 -4.764 -25.910 1.00 97.94 181 VAL A N 1
ATOM 1452 C CA . VAL A 1 181 ? 14.016 -5.675 -25.662 1.00 97.94 181 VAL A CA 1
ATOM 1453 C C . VAL A 1 181 ? 13.616 -7.057 -25.137 1.00 97.94 181 VAL A C 1
ATOM 1455 O O . VAL A 1 181 ? 14.445 -7.963 -25.107 1.00 97.94 181 VAL A O 1
ATOM 1458 N N . GLY A 1 182 ? 12.354 -7.250 -24.752 1.00 97.62 182 GLY A N 1
ATOM 1459 C CA . GLY A 1 182 ? 11.872 -8.462 -24.092 1.00 97.62 182 GLY A CA 1
ATOM 1460 C C . GLY A 1 182 ? 12.076 -8.447 -22.572 1.00 97.62 182 GLY A C 1
ATOM 1461 O O . GLY A 1 182 ? 12.849 -7.660 -22.028 1.00 97.62 182 GLY A O 1
ATOM 1462 N N . VAL A 1 183 ? 11.360 -9.335 -21.871 1.00 96.81 183 VAL A N 1
ATOM 1463 C CA . VAL A 1 183 ? 11.368 -9.406 -20.397 1.00 96.81 183 VAL A CA 1
ATOM 1464 C C . VAL A 1 183 ? 12.763 -9.712 -19.855 1.00 96.81 183 VAL A C 1
ATOM 1466 O O . VAL A 1 183 ? 13.217 -9.012 -18.957 1.00 96.81 183 VAL A O 1
ATOM 1469 N N . ASP A 1 184 ? 13.449 -10.713 -20.411 1.00 97.25 184 ASP A N 1
ATOM 1470 C CA . ASP A 1 184 ? 14.738 -11.177 -19.883 1.00 97.25 184 ASP A CA 1
ATOM 1471 C C . ASP A 1 184 ? 15.839 -10.118 -20.012 1.00 97.25 184 ASP A C 1
ATOM 1473 O O . ASP A 1 184 ? 16.646 -9.952 -19.099 1.00 97.25 184 ASP A O 1
ATOM 1477 N N . GLU A 1 185 ? 15.869 -9.370 -21.120 1.00 98.06 185 GLU A N 1
ATOM 1478 C CA . GLU A 1 185 ? 16.856 -8.303 -21.317 1.00 98.06 185 GLU A CA 1
ATOM 1479 C C . GLU A 1 185 ? 16.535 -7.064 -20.484 1.00 98.06 185 GLU A C 1
ATOM 1481 O O . GLU A 1 185 ? 17.446 -6.485 -19.899 1.00 98.06 185 GLU A O 1
ATOM 1486 N N . ALA A 1 186 ? 15.258 -6.684 -20.372 1.00 97.62 186 ALA A N 1
ATOM 1487 C CA . ALA A 1 18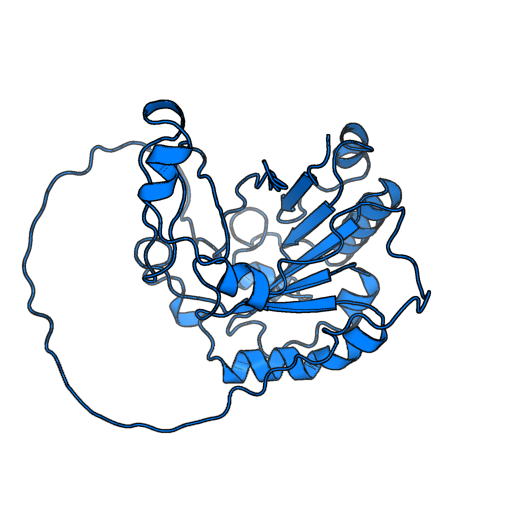6 ? 14.847 -5.588 -19.500 1.00 97.62 186 ALA A CA 1
ATOM 1488 C C . ALA A 1 186 ? 15.119 -5.911 -18.020 1.00 97.62 186 ALA A C 1
ATOM 1490 O O . ALA A 1 186 ? 15.511 -5.035 -17.254 1.00 97.62 186 ALA A O 1
ATOM 1491 N N . TRP A 1 187 ? 14.955 -7.171 -17.606 1.00 96.50 187 TRP A N 1
ATOM 1492 C CA . TRP A 1 187 ? 15.198 -7.599 -16.227 1.00 96.50 187 TRP A CA 1
ATOM 1493 C C . TRP A 1 187 ? 16.674 -7.501 -15.818 1.00 96.50 187 TRP A C 1
ATOM 1495 O O . TRP A 1 187 ? 16.971 -7.252 -14.655 1.00 96.50 187 TRP A O 1
ATOM 1505 N N . LYS A 1 188 ? 17.613 -7.651 -16.762 1.00 96.44 188 LYS A N 1
ATOM 1506 C CA . LYS A 1 188 ? 19.056 -7.474 -16.501 1.00 96.44 188 LYS A CA 1
ATOM 1507 C C . LYS A 1 188 ? 19.438 -6.029 -16.177 1.00 96.44 188 LYS A C 1
ATOM 1509 O O . LYS A 1 188 ? 20.520 -5.811 -15.640 1.00 96.44 188 LYS A O 1
ATOM 1514 N N . ASP A 1 189 ? 18.578 -5.066 -16.508 1.00 95.56 189 ASP A N 1
ATOM 1515 C CA . ASP A 1 189 ? 18.825 -3.645 -16.264 1.00 95.56 189 ASP A CA 1
ATOM 1516 C C . ASP A 1 189 ? 18.466 -3.220 -14.822 1.00 95.56 189 ASP A C 1
ATOM 1518 O O . ASP A 1 189 ? 18.721 -2.072 -14.461 1.00 95.56 189 ASP A O 1
ATOM 1522 N N . ILE A 1 190 ? 17.870 -4.106 -14.007 1.00 94.19 190 ILE A N 1
ATOM 1523 C CA . ILE A 1 190 ? 17.428 -3.803 -12.633 1.00 94.19 190 ILE A CA 1
ATOM 1524 C C . ILE A 1 190 ? 18.081 -4.710 -11.581 1.00 94.19 190 ILE A C 1
ATOM 1526 O O . ILE A 1 190 ? 18.377 -5.878 -11.836 1.00 94.19 190 ILE A O 1
ATOM 1530 N N . ASP A 1 191 ? 18.239 -4.199 -10.359 1.00 93.12 191 ASP A N 1
ATOM 1531 C CA . ASP A 1 191 ? 18.801 -4.928 -9.217 1.00 93.12 191 ASP A CA 1
ATOM 1532 C C . ASP A 1 191 ? 17.721 -5.405 -8.225 1.00 93.12 191 ASP A C 1
ATOM 1534 O O . ASP A 1 191 ? 17.703 -5.027 -7.050 1.00 93.12 191 ASP A O 1
ATOM 1538 N N . TYR A 1 192 ? 16.791 -6.246 -8.692 1.00 91.62 192 TYR A N 1
ATOM 1539 C CA . TYR A 1 192 ? 15.766 -6.855 -7.833 1.00 91.62 192 TYR A CA 1
ATOM 1540 C C . TYR A 1 192 ? 16.389 -7.712 -6.715 1.00 91.62 192 TYR A C 1
ATOM 1542 O O . TYR A 1 192 ? 17.250 -8.554 -6.972 1.00 91.62 192 TYR A O 1
ATOM 1550 N N . LYS A 1 193 ? 15.886 -7.562 -5.481 1.00 91.81 193 LYS A N 1
ATOM 1551 C CA . LYS A 1 193 ? 16.349 -8.265 -4.272 1.00 91.81 193 LYS A CA 1
ATOM 1552 C C . LYS A 1 193 ? 15.281 -9.238 -3.745 1.00 91.81 193 LYS A C 1
ATOM 1554 O O . LYS A 1 193 ? 14.406 -8.844 -2.961 1.00 91.81 193 LYS A O 1
ATOM 1559 N N . PRO A 1 194 ? 15.324 -10.533 -4.121 1.00 90.44 194 PRO A N 1
ATOM 1560 C CA . PRO A 1 194 ? 14.374 -11.540 -3.640 1.00 90.44 194 PRO A CA 1
ATOM 1561 C C . PRO A 1 194 ? 14.323 -11.672 -2.110 1.00 90.44 194 PRO A C 1
ATOM 1563 O O . PRO A 1 194 ? 13.282 -11.991 -1.537 1.00 90.44 194 PRO A O 1
ATOM 1566 N N . GLU A 1 195 ? 15.444 -11.468 -1.428 1.00 93.19 195 GLU A N 1
ATOM 1567 C CA . GLU A 1 195 ? 15.557 -11.428 0.029 1.00 93.19 195 GLU A CA 1
ATOM 1568 C C . GLU A 1 195 ? 14.720 -10.299 0.635 1.00 93.19 195 GLU A C 1
ATOM 1570 O O . GLU A 1 195 ? 13.984 -10.544 1.590 1.00 93.19 195 GLU A O 1
ATOM 1575 N N . ASN A 1 196 ? 14.709 -9.117 0.017 1.00 90.44 196 ASN A N 1
ATOM 1576 C CA . ASN A 1 196 ? 13.936 -7.971 0.491 1.00 90.44 196 ASN A CA 1
ATOM 1577 C C . ASN A 1 196 ? 12.437 -8.177 0.257 1.00 90.44 196 ASN A C 1
ATOM 1579 O O . ASN A 1 196 ? 11.621 -7.795 1.099 1.00 90.44 196 ASN A O 1
ATOM 1583 N N . PHE A 1 197 ? 12.057 -8.867 -0.827 1.00 88.19 197 PHE A N 1
ATOM 1584 C CA . PHE A 1 197 ? 10.681 -9.332 -1.035 1.00 88.19 197 PHE A CA 1
ATOM 1585 C C . PHE A 1 197 ? 10.208 -10.270 0.087 1.00 88.19 197 PHE A C 1
ATOM 1587 O O . PHE A 1 197 ? 9.072 -10.151 0.554 1.00 88.19 197 PHE A O 1
ATOM 1594 N N . ARG A 1 198 ? 11.069 -11.180 0.560 1.00 91.00 198 ARG A N 1
ATOM 1595 C CA . ARG A 1 198 ? 10.742 -12.065 1.690 1.00 91.00 198 ARG A CA 1
ATOM 1596 C C . ARG A 1 198 ? 10.693 -11.294 3.007 1.00 91.00 198 ARG A C 1
ATOM 1598 O O . ARG A 1 198 ? 9.688 -11.383 3.702 1.00 91.00 198 ARG A O 1
ATOM 1605 N N . ALA A 1 199 ? 11.707 -10.477 3.294 1.00 88.44 199 ALA A N 1
ATOM 1606 C CA . ALA A 1 199 ? 11.827 -9.711 4.536 1.00 88.44 199 ALA A CA 1
ATOM 1607 C C . ALA A 1 199 ? 10.629 -8.779 4.784 1.00 88.44 199 ALA A C 1
ATOM 1609 O O . ALA A 1 199 ? 10.170 -8.626 5.910 1.00 88.44 199 ALA A O 1
ATOM 1610 N N . ARG A 1 200 ? 10.044 -8.212 3.722 1.00 86.31 200 ARG A N 1
ATOM 1611 C CA . ARG A 1 200 ? 8.837 -7.372 3.823 1.00 86.31 200 ARG A CA 1
ATOM 1612 C C . ARG A 1 200 ? 7.519 -8.156 3.939 1.00 86.31 200 ARG A C 1
ATOM 1614 O O . ARG A 1 200 ? 6.441 -7.545 3.853 1.00 86.31 200 ARG A O 1
ATOM 1621 N N . GLY A 1 201 ? 7.598 -9.482 4.064 1.00 87.69 201 GLY A N 1
ATOM 1622 C CA . GLY A 1 201 ? 6.487 -10.425 4.166 1.00 87.69 201 GLY A CA 1
ATOM 1623 C C . GLY A 1 201 ? 5.782 -10.723 2.841 1.00 87.69 201 GLY A C 1
ATOM 1624 O O . GLY A 1 201 ? 4.578 -10.965 2.852 1.00 87.69 201 GLY A O 1
ATOM 1625 N N . GLY A 1 202 ? 6.466 -10.633 1.695 1.00 86.56 202 GLY A N 1
ATOM 1626 C CA . GLY A 1 202 ? 5.865 -10.836 0.367 1.00 86.56 202 GLY A CA 1
ATOM 1627 C C . GLY A 1 202 ? 5.378 -12.267 0.096 1.00 86.56 202 GLY A C 1
ATOM 1628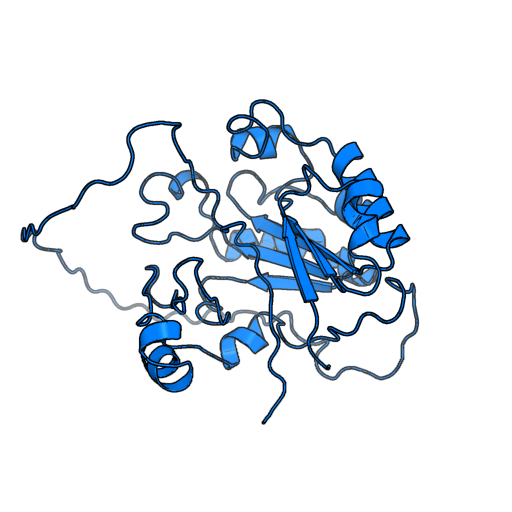 O O . GLY A 1 202 ? 4.507 -12.472 -0.753 1.00 86.56 202 GLY A O 1
ATOM 1629 N N . MET A 1 203 ? 5.885 -13.241 0.852 1.00 86.12 203 MET A N 1
ATOM 1630 C CA . MET A 1 203 ? 5.409 -14.624 0.851 1.00 86.12 203 MET A CA 1
ATOM 1631 C C . MET A 1 203 ? 4.212 -14.748 1.797 1.00 86.12 203 MET A C 1
ATOM 1633 O O . MET A 1 203 ? 4.354 -14.588 3.004 1.00 86.12 203 MET A O 1
ATOM 1637 N N . TYR A 1 204 ? 3.021 -14.983 1.253 1.00 84.56 204 TYR A N 1
ATOM 1638 C CA . TYR A 1 204 ? 1.818 -15.277 2.032 1.00 84.56 204 TYR A CA 1
ATOM 1639 C C . TYR A 1 204 ? 0.776 -15.974 1.161 1.00 84.56 204 TYR A C 1
ATOM 1641 O O . TYR A 1 204 ? 0.951 -16.076 -0.055 1.00 84.56 204 TYR A O 1
ATOM 1649 N N . ASP A 1 205 ? -0.308 -16.458 1.771 1.00 83.88 205 ASP A N 1
ATOM 1650 C CA . ASP A 1 205 ? -1.401 -17.054 1.011 1.00 83.88 205 ASP A CA 1
ATOM 1651 C C . ASP A 1 205 ? -2.165 -15.988 0.221 1.00 83.88 205 ASP A C 1
ATOM 1653 O O . ASP A 1 205 ? -3.065 -15.299 0.710 1.00 83.88 205 ASP A O 1
ATOM 1657 N N . TRP A 1 206 ? -1.756 -15.855 -1.032 1.00 83.00 206 TRP A N 1
ATOM 1658 C CA . TRP A 1 206 ? -2.359 -14.967 -2.003 1.00 83.00 206 TRP A CA 1
ATOM 1659 C C . TRP A 1 206 ? -3.671 -15.514 -2.581 1.00 83.00 206 TRP A C 1
ATOM 1661 O O . TRP A 1 206 ? -4.374 -14.767 -3.263 1.00 83.00 206 TRP A O 1
ATOM 1671 N N . LYS A 1 207 ? -4.037 -16.780 -2.331 1.00 76.50 207 LYS A N 1
ATOM 1672 C CA . LYS A 1 207 ? -5.265 -17.364 -2.883 1.00 76.50 207 LYS A CA 1
ATOM 1673 C C . LYS A 1 207 ? -6.491 -16.779 -2.189 1.00 76.50 207 LYS A C 1
ATOM 1675 O O . LYS A 1 207 ? -6.542 -16.695 -0.963 1.00 76.50 207 LYS A O 1
ATOM 1680 N N . ALA A 1 208 ? -7.508 -16.398 -2.955 1.00 59.53 208 ALA A N 1
ATOM 1681 C CA . ALA A 1 208 ? -8.809 -16.031 -2.411 1.00 59.53 208 ALA A CA 1
ATOM 1682 C C . ALA A 1 208 ? -9.629 -17.297 -2.095 1.00 59.53 208 ALA A C 1
ATOM 1684 O O . ALA A 1 208 ? -10.465 -17.730 -2.880 1.00 59.53 208 ALA A O 1
ATOM 1685 N N . THR A 1 209 ? -9.393 -17.930 -0.946 1.00 53.34 209 THR A N 1
ATOM 1686 C CA . THR A 1 209 ? -10.436 -18.756 -0.316 1.00 53.34 209 THR A CA 1
ATOM 1687 C C . THR A 1 209 ? -11.355 -17.820 0.467 1.00 53.34 209 THR A C 1
ATOM 1689 O O . THR A 1 209 ? -10.870 -16.879 1.092 1.00 53.34 209 THR A O 1
ATOM 1692 N N . GLN A 1 210 ? -12.669 -18.014 0.338 1.00 48.94 210 GLN A N 1
ATOM 1693 C CA . GLN A 1 210 ? -13.712 -17.050 0.708 1.00 48.94 210 GLN A CA 1
ATOM 1694 C C . GLN A 1 210 ? -13.523 -16.403 2.092 1.00 48.94 210 GLN A C 1
ATOM 1696 O O . GLN A 1 210 ? -13.410 -17.104 3.094 1.00 48.94 210 GLN A O 1
ATOM 1701 N N . GLY A 1 211 ? -13.583 -15.066 2.122 1.00 51.62 211 GLY A N 1
ATOM 1702 C CA . GLY A 1 211 ? -13.607 -14.256 3.341 1.00 51.62 211 GLY A CA 1
ATOM 1703 C C . GLY A 1 211 ? -12.294 -14.221 4.130 1.00 51.62 211 GLY A C 1
ATOM 1704 O O . GLY A 1 211 ? -11.402 -15.054 3.978 1.00 51.62 211 GLY A O 1
ATOM 1705 N N . CYS A 1 212 ? -12.177 -13.228 5.009 1.00 48.84 212 CYS A N 1
ATOM 1706 C CA . CYS A 1 212 ? -11.227 -13.282 6.111 1.00 48.84 212 CYS A CA 1
ATOM 1707 C C . CYS A 1 212 ? -11.882 -14.109 7.226 1.00 48.84 212 CYS A C 1
ATOM 1709 O O . CYS A 1 212 ? -12.677 -13.591 8.005 1.00 48.84 212 CYS A O 1
ATOM 1711 N N . SER A 1 213 ? -11.679 -15.428 7.228 1.00 43.41 213 SER A N 1
ATOM 1712 C CA . SER A 1 213 ? -12.308 -16.303 8.220 1.00 43.41 213 SER A CA 1
ATOM 1713 C C . SER A 1 213 ? -11.759 -16.019 9.619 1.00 43.41 213 SER A C 1
ATOM 1715 O O . SER A 1 213 ? -10.556 -16.152 9.850 1.00 43.41 213 SER A O 1
ATOM 1717 N N . MET A 1 214 ? -12.652 -15.706 10.558 1.00 38.88 214 MET A N 1
ATOM 1718 C CA . MET A 1 214 ? -12.375 -15.768 11.992 1.00 38.88 214 MET A CA 1
ATOM 1719 C C . MET A 1 214 ? -11.975 -17.205 12.361 1.00 38.88 214 MET A C 1
ATOM 1721 O O . MET A 1 214 ? -12.788 -18.116 12.242 1.00 38.88 214 MET A O 1
ATOM 1725 N N . GLY A 1 215 ? -10.732 -17.393 12.806 1.00 35.09 215 GLY A N 1
ATOM 1726 C CA . GLY A 1 215 ? -10.312 -18.506 13.661 1.00 35.09 215 GLY A CA 1
ATOM 1727 C C . GLY A 1 215 ? -10.435 -19.928 13.103 1.00 35.09 215 GLY A C 1
ATOM 1728 O O . GLY A 1 215 ? -11.423 -20.621 13.320 1.00 35.09 215 GLY A O 1
ATOM 1729 N N . GLY A 1 216 ? -9.332 -20.426 12.551 1.00 27.45 216 GLY A N 1
ATOM 1730 C CA . GLY A 1 216 ? -9.027 -21.852 12.481 1.00 27.45 216 GLY A CA 1
ATOM 1731 C C . GLY A 1 216 ? -7.521 -22.027 12.605 1.00 27.45 216 GLY A C 1
ATOM 1732 O O . GLY A 1 216 ? -6.802 -21.849 11.629 1.00 27.45 216 GLY A O 1
ATOM 1733 N N . VAL A 1 217 ? -7.029 -22.320 13.812 1.00 40.12 217 VAL A N 1
ATOM 1734 C CA . VAL A 1 217 ? -5.624 -22.688 14.031 1.00 40.12 217 VAL A CA 1
ATOM 1735 C C . VAL A 1 217 ? -5.382 -24.003 13.291 1.00 40.12 217 VAL A C 1
ATOM 1737 O O . VAL A 1 217 ? -5.726 -25.070 13.795 1.00 40.12 217 VAL A O 1
ATOM 1740 N N . SER A 1 218 ? -4.807 -23.946 12.091 1.00 31.12 218 SER A N 1
ATOM 1741 C CA . SER A 1 218 ? -4.282 -25.132 11.415 1.00 31.12 218 SER A CA 1
ATOM 1742 C C . SER A 1 218 ? -2.808 -24.938 11.093 1.00 31.12 218 SER A C 1
ATOM 1744 O O . SER A 1 218 ? -2.458 -24.074 10.299 1.00 31.12 218 SER A O 1
ATOM 1746 N N . SER A 1 219 ? -2.002 -25.781 11.749 1.00 29.42 219 SER A N 1
ATOM 1747 C CA . SER A 1 219 ? -0.559 -26.015 11.611 1.00 29.42 219 SER A CA 1
ATOM 1748 C C . SER A 1 219 ? 0.342 -24.782 11.659 1.00 29.42 219 SER A C 1
ATOM 1750 O O . SER A 1 219 ? 0.434 -24.044 10.694 1.00 29.42 219 SER A O 1
ATOM 1752 N N . ARG A 1 220 ? 1.060 -24.650 12.784 1.00 29.62 220 ARG A N 1
ATOM 1753 C CA . ARG A 1 220 ? 2.229 -23.784 13.016 1.00 29.62 220 ARG A CA 1
ATOM 1754 C C . ARG A 1 220 ? 2.961 -23.445 11.710 1.00 29.62 220 ARG A C 1
ATOM 1756 O O . ARG A 1 220 ? 3.735 -24.269 11.220 1.00 29.62 220 ARG A O 1
ATOM 1763 N N . ASP A 1 221 ? 2.746 -22.241 11.195 1.00 28.66 221 ASP A N 1
ATOM 1764 C CA . ASP A 1 221 ? 3.658 -21.660 10.223 1.00 28.66 221 ASP A CA 1
ATOM 1765 C C . ASP A 1 221 ? 4.924 -21.287 10.997 1.00 28.66 221 ASP A C 1
ATOM 1767 O O . ASP A 1 221 ? 4.895 -20.564 11.992 1.00 28.66 221 ASP A O 1
ATOM 1771 N N . ILE A 1 222 ? 6.053 -21.849 10.580 1.00 28.97 222 ILE A N 1
ATOM 1772 C CA . ILE A 1 222 ? 7.349 -21.755 11.265 1.00 28.97 222 ILE A CA 1
ATOM 1773 C C . ILE A 1 222 ? 7.975 -20.340 11.199 1.00 28.97 222 ILE A C 1
ATOM 1775 O O . ILE A 1 222 ? 9.159 -20.170 11.469 1.00 28.97 222 ILE A O 1
ATOM 1779 N N . GLU A 1 223 ? 7.179 -19.321 10.859 1.00 36.25 223 GLU A N 1
ATOM 1780 C CA . GLU A 1 223 ? 7.587 -17.930 10.630 1.00 36.25 223 GLU A CA 1
ATOM 1781 C C . GLU A 1 223 ? 6.861 -16.912 11.540 1.00 36.25 223 GLU A C 1
ATOM 1783 O O . GLU A 1 223 ? 7.125 -15.716 11.442 1.00 36.25 223 GLU A O 1
ATOM 1788 N N . ASP A 1 224 ? 6.037 -17.355 12.501 1.00 32.31 224 ASP A N 1
ATOM 1789 C CA . ASP A 1 224 ? 5.409 -16.491 13.529 1.00 32.31 224 ASP A CA 1
ATOM 1790 C C . ASP A 1 224 ? 6.397 -15.976 14.610 1.00 32.31 224 ASP A C 1
ATOM 1792 O O . ASP A 1 224 ? 6.008 -15.527 15.689 1.00 32.31 224 ASP A O 1
ATOM 1796 N N . ILE A 1 225 ? 7.702 -15.999 14.329 1.00 32.44 225 ILE A N 1
ATOM 1797 C CA . ILE A 1 225 ? 8.746 -15.390 15.158 1.00 32.44 225 ILE A CA 1
ATOM 1798 C C . ILE A 1 225 ? 9.498 -14.399 14.276 1.00 32.44 225 ILE A C 1
ATOM 1800 O O . ILE A 1 225 ? 10.385 -14.777 13.513 1.00 32.44 225 ILE A O 1
ATOM 1804 N N . GLY A 1 226 ? 9.131 -13.120 14.360 1.00 27.86 226 GLY A N 1
ATOM 1805 C CA . GLY A 1 226 ? 9.721 -12.124 13.475 1.00 27.86 226 GLY A CA 1
ATOM 1806 C C . GLY A 1 226 ? 9.363 -10.665 13.728 1.00 27.86 226 GLY A C 1
ATOM 1807 O O . GLY A 1 226 ? 9.366 -9.894 12.775 1.00 27.86 226 GLY A O 1
ATOM 1808 N N . ILE A 1 227 ? 9.138 -10.229 14.974 1.00 33.75 227 ILE A N 1
ATOM 1809 C CA . ILE A 1 227 ? 9.668 -8.901 15.324 1.00 33.75 227 ILE A CA 1
ATOM 1810 C C . ILE A 1 227 ? 11.172 -9.131 15.421 1.00 33.75 227 ILE A C 1
ATOM 1812 O O . ILE A 1 227 ? 11.663 -9.550 16.464 1.00 33.75 227 ILE A O 1
ATOM 1816 N N . ALA A 1 228 ? 11.898 -8.988 14.312 1.00 28.38 228 ALA A N 1
ATOM 1817 C CA . ALA A 1 228 ? 13.350 -8.995 14.378 1.00 28.38 228 ALA A CA 1
ATOM 1818 C C . ALA A 1 228 ? 13.763 -7.772 15.216 1.00 28.38 228 ALA A C 1
ATOM 1820 O O . ALA A 1 228 ? 13.489 -6.645 14.790 1.00 28.38 228 ALA A O 1
ATOM 1821 N N . PRO A 1 229 ? 14.382 -7.938 16.401 1.00 29.11 229 PRO A N 1
ATOM 1822 C CA . PRO A 1 229 ? 14.984 -6.806 17.072 1.00 29.11 229 PRO A CA 1
ATOM 1823 C C . PRO A 1 229 ? 16.184 -6.394 16.224 1.00 29.11 229 PRO A C 1
ATOM 1825 O O . PRO A 1 229 ? 17.134 -7.161 16.065 1.00 29.11 229 PRO A O 1
ATOM 1828 N N . ILE A 1 230 ? 16.128 -5.195 15.644 1.00 33.34 230 ILE A N 1
ATOM 1829 C CA . ILE A 1 230 ? 17.297 -4.571 15.027 1.00 33.34 230 ILE A CA 1
ATOM 1830 C C . ILE A 1 230 ? 18.277 -4.306 16.171 1.00 33.34 230 ILE A C 1
ATOM 1832 O O . ILE A 1 230 ? 18.123 -3.367 16.949 1.00 33.34 230 ILE A O 1
ATOM 1836 N N . THR A 1 231 ? 19.252 -5.196 16.329 1.00 27.98 231 THR A N 1
ATOM 1837 C CA . THR A 1 231 ? 20.334 -5.047 17.296 1.00 27.98 231 THR A CA 1
ATOM 1838 C C . THR A 1 231 ? 21.187 -3.847 16.910 1.00 27.98 231 THR A C 1
ATOM 1840 O O . THR A 1 231 ? 21.737 -3.779 15.811 1.00 27.98 231 THR A O 1
ATOM 1843 N N . THR A 1 232 ? 21.300 -2.900 17.833 1.00 27.91 232 THR A N 1
ATOM 1844 C CA . THR A 1 232 ? 22.200 -1.756 17.767 1.00 27.91 232 THR A CA 1
ATOM 1845 C C . THR A 1 232 ? 23.649 -2.223 17.877 1.00 27.91 232 THR A C 1
ATOM 1847 O O . THR A 1 232 ? 24.159 -2.445 18.971 1.00 27.91 232 THR A O 1
ATOM 1850 N N . GLU A 1 233 ? 24.359 -2.308 16.752 1.00 28.88 233 GLU A N 1
ATOM 1851 C CA . GLU A 1 233 ? 25.822 -2.300 16.767 1.00 28.88 233 GLU A CA 1
ATOM 1852 C C . GLU A 1 233 ? 26.357 -0.977 16.218 1.00 28.88 233 GLU A C 1
ATOM 1854 O O . GLU A 1 233 ? 26.322 -0.677 15.025 1.00 28.88 233 GLU A O 1
ATOM 1859 N N . LYS A 1 234 ? 26.882 -0.173 17.147 1.00 30.88 234 LYS A N 1
ATOM 1860 C CA . LYS A 1 234 ? 27.733 0.983 16.875 1.00 30.88 234 LYS A CA 1
ATOM 1861 C C . LYS A 1 234 ? 28.966 0.546 16.086 1.00 30.88 234 LYS A C 1
ATOM 1863 O O . LYS A 1 234 ? 29.795 -0.189 16.618 1.00 30.88 234 LYS A O 1
ATOM 1868 N N . LYS A 1 235 ? 29.189 1.153 14.920 1.00 29.75 235 LYS A N 1
ATOM 1869 C CA . LYS A 1 235 ? 30.541 1.507 14.465 1.00 29.75 235 LYS A CA 1
ATOM 1870 C C . LYS A 1 235 ? 30.542 2.912 13.880 1.00 29.75 235 LYS A C 1
ATOM 1872 O O . LYS A 1 235 ? 30.129 3.142 12.750 1.00 29.75 235 LYS A O 1
ATOM 1877 N N . GLU A 1 236 ? 31.051 3.843 14.678 1.00 30.06 236 GLU A N 1
ATOM 1878 C CA . GLU A 1 236 ? 31.597 5.103 14.191 1.00 30.06 236 GLU A CA 1
ATOM 1879 C C . GLU A 1 236 ? 32.705 4.829 13.168 1.00 30.06 236 GLU A C 1
ATOM 1881 O O . GLU A 1 236 ? 33.596 4.012 13.414 1.00 30.06 236 GLU A O 1
ATOM 1886 N N . LYS A 1 237 ? 32.696 5.588 12.068 1.00 29.67 237 LYS A N 1
ATOM 1887 C CA . LYS A 1 237 ? 33.888 6.280 11.563 1.00 29.67 237 LYS A CA 1
ATOM 1888 C C . LYS A 1 237 ? 33.494 7.381 10.577 1.00 29.67 237 LYS A C 1
ATOM 1890 O O . LYS A 1 237 ? 32.896 7.131 9.538 1.00 29.67 237 LYS A O 1
ATOM 1895 N N . ASN A 1 238 ? 33.879 8.598 10.951 1.00 29.50 238 ASN A N 1
ATOM 1896 C CA . ASN A 1 238 ? 33.911 9.818 10.151 1.00 29.50 238 ASN A CA 1
ATOM 1897 C C . ASN A 1 238 ? 34.450 9.604 8.730 1.00 29.50 238 ASN A C 1
ATOM 1899 O O . ASN A 1 238 ? 35.518 9.012 8.576 1.00 29.50 238 ASN A O 1
ATOM 1903 N N . GLN A 1 239 ? 33.842 10.279 7.750 1.00 28.30 239 GLN A N 1
ATOM 1904 C CA . GLN A 1 239 ? 34.601 11.142 6.840 1.00 28.30 239 GLN A CA 1
ATOM 1905 C C . GLN A 1 239 ? 33.698 12.139 6.104 1.00 28.30 239 GLN A C 1
ATOM 1907 O O . GLN A 1 239 ? 32.860 11.793 5.278 1.00 28.30 239 GLN A O 1
ATOM 1912 N N . THR A 1 240 ? 33.932 13.411 6.404 1.00 31.12 240 THR A N 1
ATOM 1913 C CA . THR A 1 240 ? 33.497 14.590 5.663 1.00 31.12 240 THR A CA 1
ATOM 1914 C C . THR A 1 240 ? 33.949 14.497 4.204 1.00 31.12 240 THR A C 1
ATOM 1916 O O . THR A 1 240 ? 35.148 14.439 3.926 1.00 31.12 240 THR A O 1
ATOM 1919 N N . ARG A 1 241 ? 33.014 14.569 3.252 1.00 27.91 241 ARG A N 1
ATOM 1920 C CA . ARG A 1 241 ? 33.328 14.886 1.853 1.00 27.91 241 ARG A CA 1
ATOM 1921 C C . ARG A 1 241 ? 32.456 16.033 1.360 1.00 27.91 241 ARG A C 1
ATOM 1923 O O . ARG A 1 241 ? 31.244 15.915 1.245 1.00 27.91 241 ARG A O 1
ATOM 1930 N N . LYS A 1 242 ? 33.129 17.151 1.077 1.00 27.33 242 LYS A N 1
ATOM 1931 C CA . LYS A 1 242 ? 32.617 18.288 0.308 1.00 27.33 242 LYS A CA 1
ATOM 1932 C C . LYS A 1 242 ? 32.170 17.794 -1.069 1.00 27.33 242 LYS A C 1
ATOM 1934 O O . LYS A 1 242 ? 32.983 17.212 -1.786 1.00 27.33 242 LYS A O 1
ATOM 1939 N N . VAL A 1 243 ? 30.927 18.075 -1.448 1.00 29.53 243 VAL A N 1
ATOM 1940 C CA . VAL A 1 243 ? 30.466 17.915 -2.830 1.00 29.53 243 VAL A CA 1
ATOM 1941 C C . VAL A 1 243 ? 30.715 19.223 -3.574 1.00 29.53 243 VAL A C 1
ATOM 1943 O O . VAL A 1 243 ? 30.249 20.294 -3.195 1.00 29.53 243 VAL A O 1
ATOM 1946 N N . SER A 1 244 ? 31.548 19.099 -4.600 1.00 26.58 244 SER A N 1
ATOM 1947 C CA . SER A 1 244 ? 31.924 20.105 -5.585 1.00 26.58 244 SER A CA 1
ATOM 1948 C C . SER A 1 244 ? 30.824 20.222 -6.638 1.00 26.58 244 SER A C 1
ATOM 1950 O O . SER A 1 244 ? 30.482 19.228 -7.274 1.00 26.58 244 SER A O 1
ATOM 1952 N N . THR A 1 245 ? 30.347 21.439 -6.877 1.00 31.11 245 THR A N 1
ATOM 1953 C CA . THR A 1 245 ? 29.484 21.811 -8.001 1.00 31.11 245 THR A CA 1
ATOM 1954 C C . THR A 1 245 ? 30.197 21.563 -9.331 1.00 31.11 245 THR A C 1
ATOM 1956 O O . THR A 1 245 ? 31.283 22.094 -9.565 1.00 31.11 245 THR A O 1
ATOM 1959 N N . ARG A 1 246 ? 29.590 20.779 -10.227 1.00 28.39 246 ARG A N 1
ATOM 1960 C CA . ARG A 1 246 ? 29.864 20.863 -11.667 1.00 28.39 246 ARG A CA 1
ATOM 1961 C C . ARG A 1 246 ? 28.588 20.633 -12.460 1.00 28.39 246 ARG A C 1
ATOM 1963 O O . ARG A 1 246 ? 28.048 19.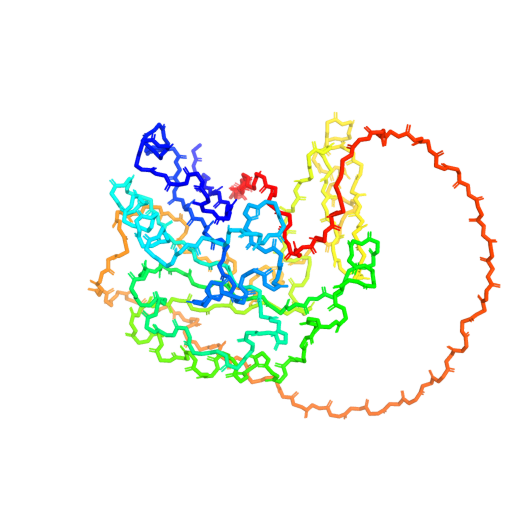532 -12.476 1.00 28.39 246 ARG A O 1
ATOM 1970 N N . ASP A 1 247 ? 28.185 21.704 -13.130 1.00 30.41 247 ASP A N 1
ATOM 1971 C CA . ASP A 1 247 ? 27.244 21.740 -14.239 1.00 30.41 247 ASP A CA 1
ATOM 1972 C C . ASP A 1 247 ? 27.552 20.675 -15.289 1.00 30.41 247 ASP A C 1
ATOM 1974 O O . ASP A 1 247 ? 28.684 20.602 -15.777 1.00 30.41 247 ASP A O 1
ATOM 1978 N N . LYS A 1 248 ? 26.511 19.955 -15.721 1.00 30.86 248 LYS A N 1
ATOM 1979 C CA . LYS A 1 248 ? 26.318 19.574 -17.126 1.00 30.86 248 LYS A CA 1
ATOM 1980 C C . LYS A 1 248 ? 24.825 19.552 -17.456 1.00 30.86 248 LYS A C 1
ATOM 1982 O O . LYS A 1 248 ? 24.098 18.650 -17.061 1.00 30.86 248 LYS A O 1
ATOM 1987 N N . GLN A 1 249 ? 24.407 20.564 -18.208 1.00 27.77 249 GLN A N 1
ATOM 1988 C CA . GLN A 1 249 ? 23.152 20.613 -18.953 1.00 27.77 249 GLN A CA 1
ATOM 1989 C C . GLN A 1 249 ? 23.170 19.605 -20.111 1.00 27.77 249 GLN A C 1
ATOM 1991 O O . GLN A 1 249 ? 24.152 19.555 -20.849 1.00 27.77 249 GLN A O 1
ATOM 1996 N N . GLN A 1 250 ? 22.056 18.902 -20.327 1.00 27.38 250 GLN A N 1
ATOM 1997 C CA . GLN A 1 250 ? 21.544 18.497 -21.647 1.00 27.38 250 GLN A CA 1
ATOM 1998 C C . GLN A 1 250 ? 20.021 18.239 -21.550 1.00 27.38 250 GLN A C 1
ATOM 2000 O O . GLN A 1 250 ? 19.504 18.102 -20.443 1.00 27.38 250 GLN A O 1
ATOM 2005 N N . PRO A 1 251 ? 19.272 18.338 -22.663 1.00 28.61 251 PRO A N 1
ATOM 2006 C CA . PRO A 1 251 ? 18.101 19.204 -22.723 1.00 28.61 251 PRO A CA 1
ATOM 2007 C C . PRO A 1 251 ? 16.784 18.478 -22.436 1.00 28.61 251 PRO A C 1
ATOM 2009 O O . PRO A 1 251 ? 16.559 17.351 -22.869 1.00 28.61 251 PRO A O 1
ATOM 2012 N N . ALA A 1 252 ? 15.881 19.195 -21.771 1.00 26.30 252 ALA A N 1
ATOM 2013 C CA . ALA A 1 252 ? 14.482 18.823 -21.636 1.00 26.30 252 ALA A CA 1
ATOM 2014 C C . ALA A 1 252 ? 13.746 19.021 -22.971 1.00 26.30 252 ALA A C 1
ATOM 2016 O O . ALA A 1 252 ? 13.816 20.093 -23.576 1.00 26.30 252 ALA A O 1
ATOM 2017 N N . VAL A 1 253 ? 13.004 18.000 -23.400 1.00 27.62 253 VAL A N 1
ATOM 2018 C CA . VAL A 1 253 ? 11.987 18.115 -24.454 1.00 27.62 253 VAL A CA 1
ATOM 2019 C C . VAL A 1 253 ? 10.629 18.228 -23.749 1.00 27.62 253 VAL A C 1
ATOM 2021 O O . VAL A 1 253 ? 10.267 17.307 -23.015 1.00 27.62 253 VAL A O 1
ATOM 2024 N N . PRO A 1 254 ? 9.892 19.345 -23.885 1.00 25.91 254 PRO A N 1
ATOM 2025 C CA . PRO A 1 254 ? 8.736 19.612 -23.042 1.00 25.91 254 PRO A CA 1
ATOM 2026 C C . PRO A 1 254 ? 7.485 18.921 -23.587 1.00 25.91 254 PRO A C 1
ATOM 2028 O O . PRO A 1 254 ? 7.043 19.195 -24.703 1.00 25.91 254 PRO A O 1
ATOM 2031 N N . TRP A 1 255 ? 6.873 18.074 -22.763 1.00 22.45 255 TRP A N 1
ATOM 2032 C CA . TRP A 1 255 ? 5.467 17.715 -22.886 1.00 22.45 255 TRP A CA 1
ATOM 2033 C C . TRP A 1 255 ? 4.698 18.286 -21.687 1.00 22.45 255 TRP A C 1
ATOM 2035 O O . TRP A 1 255 ? 5.146 18.174 -20.550 1.00 22.45 255 TRP A O 1
ATOM 2045 N N . TRP A 1 256 ? 3.516 18.833 -21.990 1.00 26.28 256 TRP A N 1
ATOM 2046 C CA . TRP A 1 256 ? 2.415 19.308 -21.127 1.00 26.28 256 TRP A CA 1
ATOM 2047 C C . TRP A 1 256 ? 2.485 20.735 -20.574 1.00 26.28 256 TRP A C 1
ATOM 2049 O O . TRP A 1 256 ? 3.072 21.041 -19.542 1.00 26.28 256 TRP A O 1
ATOM 2059 N N . ASN A 1 257 ? 1.719 21.588 -21.259 1.00 21.00 257 ASN A N 1
ATOM 2060 C CA . ASN A 1 257 ? 0.914 22.629 -20.638 1.00 21.00 257 ASN A CA 1
ATOM 2061 C C . ASN A 1 257 ? -0.317 21.995 -19.961 1.00 21.00 257 ASN A C 1
ATOM 2063 O O . ASN A 1 257 ? -0.909 21.067 -20.510 1.00 21.00 257 ASN A O 1
ATOM 2067 N N . ALA A 1 258 ? -0.731 22.619 -18.855 1.00 20.58 258 ALA A N 1
ATOM 2068 C CA . ALA A 1 258 ? -1.958 22.436 -18.073 1.00 20.58 258 ALA A CA 1
ATOM 2069 C C . ALA A 1 258 ? -1.912 21.456 -16.877 1.00 20.58 258 ALA A C 1
ATOM 2071 O O . ALA A 1 258 ? -1.998 20.242 -17.032 1.00 20.58 258 ALA A O 1
ATOM 2072 N N . SER A 1 259 ? -2.020 22.070 -15.688 1.00 22.73 259 SER A N 1
ATOM 2073 C CA . SER A 1 259 ? -2.774 21.629 -14.494 1.00 22.73 259 SER A CA 1
ATOM 2074 C C . SER A 1 259 ? -1.960 21.228 -13.256 1.00 22.73 259 SER A C 1
ATOM 2076 O O . SER A 1 259 ? -1.243 20.241 -13.259 1.00 22.73 259 SER A O 1
ATOM 2078 N N . ALA A 1 260 ? -2.230 21.977 -12.178 1.00 22.33 260 ALA A N 1
ATOM 2079 C CA . ALA A 1 260 ? -2.208 21.608 -10.760 1.00 22.33 260 ALA A CA 1
ATOM 2080 C C . ALA A 1 260 ? -0.893 21.098 -10.133 1.00 22.33 260 ALA A C 1
ATOM 2082 O O . ALA A 1 260 ? -0.314 20.086 -10.506 1.00 22.33 260 ALA A O 1
ATOM 2083 N N . ILE A 1 261 ? -0.492 21.808 -9.078 1.00 23.16 261 ILE A N 1
ATOM 2084 C CA . ILE A 1 261 ? 0.613 21.509 -8.167 1.00 23.16 261 ILE A CA 1
ATOM 2085 C C . ILE A 1 261 ? 0.433 20.089 -7.597 1.00 23.16 261 ILE A C 1
ATOM 2087 O O . ILE A 1 261 ? -0.419 19.852 -6.745 1.00 23.16 261 ILE A O 1
ATOM 2091 N N . PHE A 1 262 ? 1.224 19.144 -8.106 1.00 24.91 262 PHE A N 1
ATOM 2092 C CA . PHE A 1 262 ? 1.343 17.773 -7.613 1.00 24.91 262 PHE A CA 1
ATOM 2093 C C . PHE A 1 262 ? 2.229 17.779 -6.357 1.00 24.91 262 PHE A C 1
ATOM 2095 O O . PHE A 1 262 ? 3.418 18.089 -6.442 1.00 24.91 262 PHE A O 1
ATOM 2102 N N . ILE A 1 263 ? 1.687 17.418 -5.195 1.00 26.92 263 ILE A N 1
ATOM 2103 C CA . ILE A 1 263 ? 2.482 16.925 -4.062 1.00 26.92 263 ILE A CA 1
ATOM 2104 C C . ILE A 1 263 ? 2.346 15.398 -4.115 1.00 26.92 263 ILE A C 1
ATOM 2106 O O . ILE A 1 263 ? 1.263 14.885 -3.837 1.00 26.92 263 ILE A O 1
ATOM 2110 N N . PRO A 1 264 ? 3.370 14.647 -4.557 1.00 30.31 264 PRO A N 1
ATOM 2111 C CA . PRO A 1 264 ? 3.294 13.207 -4.641 1.00 30.31 264 PRO A CA 1
ATOM 2112 C C . PRO A 1 264 ? 3.422 12.677 -3.220 1.00 30.31 264 PRO A C 1
ATOM 2114 O O . PRO A 1 264 ? 4.517 12.510 -2.685 1.00 30.31 264 PRO A O 1
ATOM 2117 N N . ALA A 1 265 ? 2.273 12.408 -2.606 1.00 28.72 265 ALA A N 1
ATOM 2118 C CA . ALA A 1 265 ? 2.199 11.381 -1.589 1.00 28.72 265 ALA A CA 1
ATOM 2119 C C . ALA A 1 265 ? 2.777 10.107 -2.219 1.00 28.72 265 ALA A C 1
ATOM 2121 O O . ALA A 1 265 ? 2.266 9.582 -3.211 1.00 28.72 265 ALA A O 1
ATOM 2122 N N . VAL A 1 266 ? 3.919 9.700 -1.679 1.00 29.86 266 VAL A N 1
ATOM 2123 C CA . VAL A 1 266 ? 4.728 8.553 -2.072 1.00 29.86 266 VAL A CA 1
ATOM 2124 C C . VAL A 1 266 ? 3.899 7.282 -1.940 1.00 29.86 266 VAL A C 1
ATOM 2126 O O . VAL A 1 266 ? 3.837 6.652 -0.895 1.00 29.86 266 VAL A O 1
ATOM 2129 N N . LEU A 1 267 ? 3.195 6.958 -3.010 1.00 29.06 267 LEU A N 1
ATOM 2130 C CA . LEU A 1 267 ? 3.032 5.646 -3.612 1.00 29.06 267 LEU A CA 1
ATOM 2131 C C . LEU A 1 267 ? 2.180 5.941 -4.838 1.00 29.06 267 LEU A C 1
ATOM 2133 O O . LEU A 1 267 ? 0.995 6.258 -4.719 1.00 29.06 267 LEU A O 1
ATOM 2137 N N . PHE A 1 268 ? 2.793 5.870 -6.016 1.00 28.11 268 PHE A N 1
ATOM 2138 C CA . PHE A 1 268 ? 2.049 5.844 -7.262 1.00 28.11 268 PHE A CA 1
ATOM 2139 C C . PHE A 1 268 ? 0.892 4.851 -7.092 1.00 28.11 268 PHE A C 1
ATOM 2141 O O . PHE A 1 268 ? 1.105 3.649 -6.912 1.00 28.11 268 PHE A O 1
ATOM 2148 N N . VAL A 1 269 ? -0.341 5.355 -7.178 1.00 27.09 269 VAL A N 1
ATOM 2149 C CA . VAL A 1 269 ? -1.508 4.571 -7.588 1.00 27.09 269 VAL A CA 1
ATOM 2150 C C . VAL A 1 269 ? -1.282 4.246 -9.066 1.00 27.09 269 VAL A C 1
ATOM 2152 O O . VAL A 1 269 ? -1.961 4.733 -9.962 1.00 27.09 269 VAL A O 1
ATOM 2155 N N . ALA A 1 270 ? -0.232 3.474 -9.339 1.00 25.58 270 ALA A N 1
ATOM 2156 C CA . ALA A 1 270 ? -0.153 2.694 -10.543 1.00 25.58 270 ALA A CA 1
ATOM 2157 C C . ALA A 1 270 ? -1.212 1.610 -10.380 1.00 25.58 270 ALA A C 1
ATOM 2159 O O . ALA A 1 270 ? -1.345 1.004 -9.313 1.00 25.58 270 ALA A O 1
ATOM 2160 N N . LEU A 1 271 ? -1.977 1.389 -11.440 1.00 26.14 271 LEU A N 1
ATOM 2161 C CA . LEU A 1 271 ? -2.801 0.208 -11.620 1.00 26.14 271 LEU A CA 1
ATOM 2162 C C . LEU A 1 271 ? -1.869 -1.017 -11.525 1.00 26.14 271 LEU A C 1
ATOM 2164 O O . LEU A 1 271 ? -1.313 -1.484 -12.513 1.00 26.14 271 LEU A O 1
ATOM 2168 N N . LEU A 1 272 ? -1.592 -1.468 -10.305 1.00 29.64 272 LEU A N 1
ATOM 2169 C CA . LEU A 1 272 ? -0.607 -2.500 -10.021 1.00 29.64 272 LEU A CA 1
ATOM 2170 C C . LEU A 1 272 ? -1.288 -3.844 -10.231 1.00 29.64 272 LEU A C 1
ATOM 2172 O O . LEU A 1 272 ? -1.713 -4.495 -9.281 1.00 29.64 272 LEU A O 1
ATOM 2176 N N . VAL A 1 273 ? -1.391 -4.268 -11.490 1.00 26.34 273 VAL A N 1
ATOM 2177 C CA . VAL A 1 273 ? -1.661 -5.669 -11.808 1.00 26.34 273 VAL A CA 1
ATOM 2178 C C . VAL A 1 273 ? -0.422 -6.455 -11.374 1.00 26.34 273 VAL A C 1
ATOM 2180 O O . VAL A 1 273 ? 0.524 -6.639 -12.134 1.00 26.34 273 VAL A O 1
ATOM 2183 N N . SER A 1 274 ? -0.396 -6.877 -10.109 1.00 27.94 274 SER A N 1
ATOM 2184 C CA . SER A 1 274 ? 0.630 -7.785 -9.593 1.00 27.94 274 SER A CA 1
ATOM 2185 C C . SER A 1 274 ? 0.447 -9.152 -10.243 1.00 27.94 274 SER A C 1
ATOM 2187 O O . SER A 1 274 ? -0.271 -10.005 -9.743 1.00 27.94 274 SER A O 1
ATOM 2189 N N . ILE A 1 275 ? 1.088 -9.374 -11.384 1.00 27.08 275 ILE A N 1
ATOM 2190 C CA . ILE A 1 275 ? 1.234 -10.700 -11.976 1.00 27.08 275 ILE A CA 1
ATOM 2191 C C . ILE A 1 275 ? 2.306 -11.444 -11.164 1.00 27.08 275 ILE A C 1
ATOM 2193 O O . ILE A 1 275 ? 3.502 -11.302 -11.398 1.00 27.08 275 ILE A O 1
ATOM 2197 N N . ILE A 1 276 ? 1.882 -12.255 -10.190 1.00 30.52 276 ILE A N 1
ATOM 2198 C CA . ILE A 1 276 ? 2.778 -13.222 -9.540 1.00 30.52 276 ILE A CA 1
ATOM 2199 C C . ILE A 1 276 ? 3.074 -14.322 -10.566 1.00 30.52 276 ILE A C 1
ATOM 2201 O O . ILE A 1 276 ? 2.208 -15.139 -10.873 1.00 30.52 276 ILE A O 1
ATOM 2205 N N . ILE A 1 277 ? 4.274 -14.332 -11.148 1.00 25.80 277 ILE A N 1
ATOM 2206 C CA . ILE A 1 277 ? 4.734 -15.432 -12.004 1.00 25.80 277 ILE A CA 1
ATOM 2207 C C . ILE A 1 277 ? 5.305 -16.518 -11.088 1.00 25.80 277 ILE A C 1
ATOM 2209 O O . ILE A 1 277 ? 6.448 -16.448 -10.646 1.00 25.80 277 ILE A O 1
ATOM 2213 N N . GLY A 1 278 ? 4.482 -17.515 -10.763 1.00 22.84 278 GLY A N 1
ATOM 2214 C CA . GLY A 1 278 ? 4.965 -18.769 -10.194 1.00 22.84 278 GLY A CA 1
ATOM 2215 C C . GLY A 1 278 ? 5.678 -19.582 -11.275 1.00 22.84 278 GLY A C 1
ATOM 2216 O O . GLY A 1 278 ? 5.057 -19.870 -12.291 1.00 22.84 278 GLY A O 1
ATOM 2217 N N . ARG A 1 279 ? 6.961 -19.884 -11.030 1.00 23.22 279 ARG A N 1
ATOM 2218 C CA . ARG A 1 279 ? 7.837 -20.896 -11.662 1.00 23.22 279 ARG A CA 1
ATOM 2219 C C . ARG A 1 279 ? 7.471 -21.357 -13.087 1.00 23.22 279 ARG A C 1
ATOM 2221 O O . ARG A 1 279 ? 6.523 -22.120 -13.264 1.00 23.22 279 ARG A O 1
ATOM 2228 N N . LEU A 1 280 ? 8.316 -20.980 -14.052 1.00 28.14 280 LEU A N 1
ATOM 2229 C CA . LEU A 1 280 ? 8.715 -21.900 -15.125 1.00 28.14 280 LEU A CA 1
ATOM 2230 C C . LEU A 1 280 ? 9.625 -22.992 -14.543 1.00 28.14 280 LEU A C 1
ATOM 2232 O O . LEU A 1 280 ? 10.360 -22.673 -13.576 1.00 28.14 280 LEU A O 1
#

InterPro domains:
  IPR013785 Aldolase-type TIM barrel [G3DSA:3.20.20.70] (1-181)
  IPR051196 RSAD2 and Viperin antiviral [PTHR21339] (4-208)
  IPR058240 Radical SAM superfamily [SSF102114] (3-135)

Foldseek 3Di:
DPWAFEAEDCLPPQALVVLQVCQVPHAEYEHEDADLDLVLCLVLLADPQRSPHGDHLVSLLNNLVSCQVSQHAYEYEHEQWPSPLPPDCQVSCVSSPHLEYEYEFQDAAPPQQPPQCPRTHDDPVSNVSSCVSNVCCVVVNYHYFYDYLVLFLLDFDADPQQWTWHCNPSYTDTFDHCVVPNDVRRVVRYDRDPVSVVNRPVDDPSDSDGDPDDDDDDDDPVPPPDPPPPDDDDDDDDDDDDDDDDDDDDDDDDDDDDDDDDNDPPDPSPRPRPGPDDDD

Radius of gyration: 20.27 Å; chains: 1; bounding box: 56×49×47 Å

Organism: NCBI:txid180227